Protein AF-A0AAD4XNB6-F1 (afdb_monomer_lite)

InterPro domains:
  IPR008081 Cytoplasmic FMR1-interacting [PIRSF008153] (1-295)
  IPR008081 Cytoplasmic FMR1-interacting [PTHR12195] (4-295)
  IPR009828 CYRIA/CYRIB, Rac1 binding domain [PF07159] (57-278)

Secondary structure (DSSP, 8-state):
-PPPHHHHHHHHHT----TT--------------TT----TTTTGGGGGGT-TTHHHHHHHHHHHHHHHHHHHHHHHHHH---SGGGS----TT-HHHHHHHHHHHHHHHHHHHHHHHHHHHHHHHHHHHHHHHHHHTTSHHHHTT---HHHHHHHHHHHHHHHHHHHHHHH-THHHHHHHHHHHHHHHHGGG-TTHHHHHHHHHHHHHHHHSTTHHHHHHHHHHHHSTTHHHHHHHHHHHHHHHHHTT---SHHHHHHHHHHHHHHHHHH-SSHHHHHHHHHHHTHHHHHHHH-

pLDDT: mean 85.77, std 12.11, range [45.75, 98.56]

Sequence (295 aa):
MAVPVEEAIAALSTFSLEHDQPEVQGLAATLSTERCATNSPIEYSDVSAYRLSLSEDTKAVNQLNNLIQEGREMSSVLYTYRSCVKALPQLPDSMKQSQAELYLETYQVLDLEMSRLREIQRWQSSAAAKLAADMQRFSRPERRINGPTITHLWSMLKLLDVLVQLDHLKNAKASIPNDFSWYKRTFTQVSVQWQDTDTMREELDDLQIFLSTRWAILLNLQVEMFRVNNVEDILQVLIIFCVESVELDFALLFPERHVLLRVLPVLVVLATSSEKDGESLYKRVKINRLISIFK

Foldseek 3Di:
DDDPPVNVVVVVVPDDDDPPDPPPDDPPDDPPPPPDCLDDPVLCPCVVVVPDPCSVLSVLLSVLVVLLVVLVVLLVLLLPDDAPVVVQDDDDPVPVVVVLVSLVVLLVVLVVVVVSLLVVVVSLLVLLLSLLVVLLVCQDPVNVVVDHDPSSLLSSLSSLLSLLSSLVSLVVDPSVVVSLVSNVVSCVSNCPPPDPSPVVVVSSVVSVCCSPDRCSSLVSSLVSNVVRPPSLSSLLVSLLVLLCCQVVVVPPDPVSVVSSLSCNVSSLVSQPPDPVSNVVSCVVNPVVSVVVSVD

Organism: NCBI:txid357466

Structure (mmCIF, N/CA/C/O backbone):
data_AF-A0AAD4XNB6-F1
#
_entry.id   AF-A0AAD4XNB6-F1
#
loop_
_atom_site.group_PDB
_atom_site.id
_atom_site.type_symbol
_atom_site.label_atom_id
_atom_site.label_alt_id
_atom_site.label_comp_id
_atom_site.label_asym_id
_atom_site.label_entity_id
_atom_site.label_seq_id
_atom_site.pdbx_PDB_ins_code
_atom_site.Cartn_x
_atom_site.Cartn_y
_atom_site.Cartn_z
_atom_site.occupancy
_atom_site.B_iso_or_equiv
_atom_site.auth_seq_id
_atom_site.auth_comp_id
_atom_site.auth_asym_id
_atom_site.auth_atom_id
_atom_site.pdbx_PDB_model_num
ATOM 1 N N . MET A 1 1 ? -62.930 -3.857 13.041 1.00 49.19 1 MET A N 1
ATOM 2 C CA . MET A 1 1 ? -64.031 -3.231 12.282 1.00 49.19 1 MET A CA 1
ATOM 3 C C . MET A 1 1 ? -63.508 -3.048 10.867 1.00 49.19 1 MET A C 1
ATOM 5 O O . MET A 1 1 ? -62.535 -2.326 10.708 1.00 49.19 1 MET A O 1
ATOM 9 N N . ALA A 1 2 ? -63.999 -3.827 9.903 1.00 62.59 2 ALA A N 1
ATOM 10 C CA . ALA A 1 2 ? -63.507 -3.771 8.527 1.00 62.59 2 ALA A CA 1
ATOM 11 C C . ALA A 1 2 ? -64.209 -2.617 7.804 1.00 62.59 2 ALA A C 1
ATOM 13 O O . ALA A 1 2 ? -65.432 -2.523 7.875 1.00 62.59 2 ALA A O 1
ATOM 14 N N . VAL A 1 3 ? -63.437 -1.733 7.173 1.00 69.25 3 VAL A N 1
ATOM 15 C CA . VAL A 1 3 ? -63.989 -0.635 6.372 1.00 69.25 3 VAL A CA 1
ATOM 16 C C . VAL A 1 3 ? -64.669 -1.248 5.140 1.00 69.25 3 VAL A C 1
ATOM 18 O O . VAL A 1 3 ? -64.033 -2.065 4.464 1.00 69.25 3 VAL A O 1
ATOM 21 N N . PRO A 1 4 ? -65.943 -0.922 4.858 1.00 82.06 4 PRO A N 1
ATOM 22 C CA . PRO A 1 4 ? -66.633 -1.371 3.655 1.00 82.06 4 PRO A CA 1
ATOM 23 C C . PRO A 1 4 ? -65.853 -0.973 2.401 1.00 82.06 4 PRO A C 1
ATOM 25 O O . PRO A 1 4 ? -65.340 0.142 2.297 1.00 82.06 4 PRO A O 1
ATOM 28 N N . VAL A 1 5 ? -65.765 -1.886 1.435 1.00 78.44 5 VAL A N 1
ATOM 29 C CA . VAL A 1 5 ? -64.952 -1.701 0.222 1.00 78.44 5 VAL A CA 1
ATOM 30 C C . VAL A 1 5 ? -65.387 -0.458 -0.559 1.00 78.44 5 VAL A C 1
ATOM 32 O O . VAL A 1 5 ? -64.537 0.268 -1.067 1.00 78.44 5 VAL A O 1
ATOM 35 N N . GLU A 1 6 ? -66.686 -0.156 -0.596 1.00 83.38 6 GLU A N 1
ATOM 36 C CA . GLU A 1 6 ? -67.191 1.043 -1.273 1.00 83.38 6 GLU A CA 1
ATOM 37 C C . GLU A 1 6 ? -66.712 2.340 -0.609 1.00 83.38 6 GLU A C 1
ATOM 39 O O . GLU A 1 6 ? -66.403 3.310 -1.298 1.00 83.38 6 GLU A O 1
ATOM 44 N N . GLU A 1 7 ? -66.584 2.347 0.716 1.00 81.25 7 GLU A N 1
ATOM 45 C CA . GLU A 1 7 ? -66.128 3.506 1.484 1.00 81.25 7 GLU A CA 1
ATOM 46 C C . GLU A 1 7 ? -64.619 3.736 1.291 1.00 81.25 7 GLU A C 1
ATOM 48 O O . GLU A 1 7 ? -64.166 4.873 1.149 1.00 81.25 7 GLU A O 1
ATOM 53 N N . ALA A 1 8 ? -63.843 2.653 1.170 1.00 77.12 8 ALA A N 1
ATOM 54 C CA . ALA A 1 8 ? -62.423 2.717 0.829 1.00 77.12 8 ALA A CA 1
ATOM 55 C C . ALA A 1 8 ? -62.187 3.213 -0.611 1.00 77.12 8 ALA A C 1
ATOM 57 O O . ALA A 1 8 ? -61.287 4.020 -0.847 1.00 77.12 8 ALA A O 1
ATOM 58 N N . ILE A 1 9 ? -63.010 2.777 -1.571 1.00 79.19 9 ILE A N 1
ATOM 59 C CA . ILE A 1 9 ? -62.939 3.237 -2.967 1.00 79.19 9 ILE A CA 1
ATOM 60 C C . ILE A 1 9 ? -63.321 4.719 -3.066 1.00 79.19 9 ILE A C 1
ATOM 62 O O . ILE A 1 9 ? -62.633 5.488 -3.741 1.00 79.19 9 ILE A O 1
ATOM 66 N N . ALA A 1 10 ? -64.369 5.141 -2.354 1.00 83.25 10 ALA A N 1
ATOM 67 C CA . ALA A 1 10 ? -64.773 6.542 -2.297 1.00 83.25 10 ALA A CA 1
ATOM 68 C C . ALA A 1 10 ? -63.658 7.419 -1.707 1.00 83.25 10 ALA A C 1
ATOM 70 O O . ALA A 1 10 ? -63.337 8.460 -2.277 1.00 83.25 10 ALA A O 1
ATOM 71 N N . ALA A 1 11 ? -62.996 6.970 -0.637 1.00 80.56 11 ALA A N 1
ATOM 72 C CA . ALA A 1 11 ? -61.858 7.680 -0.061 1.00 80.56 11 ALA A CA 1
ATOM 73 C C . ALA A 1 11 ? -60.688 7.808 -1.055 1.00 80.56 11 ALA A C 1
ATOM 75 O O . ALA A 1 11 ? -60.149 8.899 -1.224 1.00 80.56 11 ALA A O 1
ATOM 76 N N . LEU A 1 12 ? -60.332 6.741 -1.778 1.00 74.56 12 LEU A N 1
ATOM 77 C CA . LEU A 1 12 ? -59.258 6.783 -2.781 1.00 74.56 12 LEU A CA 1
ATOM 78 C C . LEU A 1 12 ? -59.566 7.739 -3.941 1.00 74.56 12 LEU A C 1
ATOM 80 O O . LEU A 1 12 ? -58.659 8.389 -4.450 1.00 74.56 12 LEU A O 1
ATOM 84 N N . SER A 1 13 ? -60.840 7.889 -4.312 1.00 77.94 13 SER A N 1
ATOM 85 C CA . SER A 1 13 ? -61.260 8.818 -5.370 1.00 77.94 13 SER A CA 1
ATOM 86 C C . SER A 1 13 ? -61.149 10.302 -4.993 1.00 77.94 13 SER A C 1
ATOM 88 O O . SER A 1 13 ? -61.205 11.160 -5.870 1.00 77.94 13 SER A O 1
ATOM 90 N N . THR A 1 14 ? -60.962 10.614 -3.704 1.00 80.00 14 THR A N 1
ATOM 91 C CA . THR A 1 14 ? -60.738 11.992 -3.231 1.00 80.00 14 THR A CA 1
ATOM 92 C C . THR A 1 14 ? -59.275 12.431 -3.303 1.00 80.00 14 THR A C 1
ATOM 94 O O . THR A 1 14 ? -58.990 13.621 -3.163 1.00 80.00 14 THR A O 1
ATOM 97 N N . PHE A 1 15 ? -58.344 11.503 -3.550 1.00 73.25 15 PHE A N 1
ATOM 98 C CA . PHE A 1 15 ? -56.932 11.826 -3.728 1.00 73.25 15 PHE A CA 1
ATOM 99 C C . PHE A 1 15 ? -56.645 12.185 -5.187 1.00 73.25 15 PHE A C 1
ATOM 101 O O . PHE A 1 15 ? -56.579 11.322 -6.060 1.00 73.25 15 PHE A O 1
ATOM 108 N N . SER A 1 16 ? -56.422 13.471 -5.448 1.00 69.38 16 SER A N 1
ATOM 109 C CA . SER A 1 16 ? -55.865 13.931 -6.720 1.00 69.38 16 SER A CA 1
ATOM 110 C C . SER A 1 16 ? -54.353 13.718 -6.711 1.00 69.38 16 SER A C 1
ATOM 112 O O . SER A 1 16 ? -53.626 14.439 -6.031 1.00 69.38 16 SER A O 1
ATOM 114 N N . LEU A 1 17 ? -53.876 12.720 -7.455 1.00 67.25 17 LEU A N 1
ATOM 115 C CA . LEU A 1 17 ? -52.452 12.562 -7.744 1.00 67.25 17 LEU A CA 1
ATOM 116 C C . LEU A 1 17 ? -52.116 13.420 -8.967 1.00 67.25 17 LEU A C 1
ATOM 118 O O . LEU A 1 17 ? -52.637 13.193 -10.061 1.00 67.25 17 LEU A O 1
ATOM 122 N N . GLU A 1 18 ? -51.273 14.430 -8.777 1.00 72.44 18 GLU A N 1
ATOM 123 C CA . GLU A 1 18 ? -50.734 15.210 -9.891 1.00 72.44 18 GLU A CA 1
ATOM 124 C C . GLU A 1 18 ? -49.893 14.290 -10.794 1.00 72.44 18 GLU A C 1
ATOM 126 O O . GLU A 1 18 ? -49.149 13.439 -10.306 1.00 72.44 18 GLU A O 1
ATOM 131 N N . HIS A 1 19 ? -50.038 14.412 -12.116 1.00 61.84 19 HIS A N 1
ATOM 132 C CA . HIS A 1 19 ? -49.117 13.746 -13.045 1.00 61.84 19 HIS A CA 1
ATOM 133 C C . HIS A 1 19 ? -47.751 14.454 -12.979 1.00 61.84 19 HIS A C 1
ATOM 135 O O . HIS A 1 19 ? -47.713 15.653 -12.715 1.00 61.84 19 HIS A O 1
ATOM 141 N N . ASP A 1 20 ? -46.654 13.722 -13.209 1.00 63.75 20 ASP A N 1
ATOM 142 C CA . ASP A 1 20 ? -45.258 14.184 -13.041 1.00 63.75 20 ASP A CA 1
ATOM 143 C C . ASP A 1 20 ? -44.799 14.433 -11.591 1.00 63.75 20 ASP A C 1
ATOM 145 O O . ASP A 1 20 ? -43.934 15.272 -11.326 1.00 63.75 20 ASP A O 1
ATOM 149 N N . GLN A 1 21 ? -45.300 13.661 -10.619 1.00 67.88 21 GLN A N 1
ATOM 150 C CA . GLN A 1 21 ? -44.601 13.610 -9.334 1.00 67.88 21 GLN A CA 1
ATOM 151 C C . GLN A 1 21 ? -43.204 12.998 -9.523 1.00 67.88 21 GLN A C 1
ATOM 153 O O . GLN A 1 21 ? -43.079 11.968 -10.189 1.00 67.88 21 GLN A O 1
ATOM 158 N N . PRO A 1 22 ? -42.148 13.600 -8.945 1.00 65.25 22 PRO A N 1
ATOM 159 C CA . PRO A 1 22 ? -40.817 13.019 -9.000 1.00 65.25 22 PRO A CA 1
ATOM 160 C C . PRO A 1 22 ? -40.857 11.617 -8.389 1.00 65.25 22 PRO A C 1
ATOM 162 O O . PRO A 1 22 ? -41.420 11.424 -7.311 1.00 65.25 22 PRO A O 1
ATOM 165 N N . GLU A 1 23 ? -40.255 10.637 -9.063 1.00 57.06 23 GLU A N 1
ATOM 166 C CA . GLU A 1 23 ? -40.046 9.305 -8.497 1.00 57.06 23 GLU A CA 1
ATOM 167 C C . GLU A 1 23 ? -39.152 9.432 -7.253 1.00 57.06 23 GLU A C 1
ATOM 169 O O . GLU A 1 23 ? -37.927 9.443 -7.330 1.00 57.06 23 GLU A O 1
ATOM 174 N N . VAL A 1 24 ? -39.767 9.524 -6.070 1.00 61.09 24 VAL A N 1
ATOM 175 C CA . VAL A 1 24 ? -39.075 9.435 -4.768 1.00 61.09 24 VAL A CA 1
ATOM 176 C C . VAL A 1 24 ? -38.853 7.965 -4.382 1.00 61.09 24 VAL A C 1
ATOM 178 O O . VAL A 1 24 ? -38.688 7.625 -3.211 1.00 61.09 24 VAL A O 1
ATOM 181 N N . GLN A 1 25 ? -38.865 7.046 -5.350 1.00 56.47 25 GLN A N 1
ATOM 182 C CA . GLN A 1 25 ? -38.347 5.708 -5.114 1.00 56.47 25 GLN A CA 1
ATOM 183 C C . GLN A 1 25 ? -36.830 5.774 -5.239 1.00 56.47 25 GLN A C 1
ATOM 185 O O . GLN A 1 25 ? -36.264 5.779 -6.329 1.00 56.47 25 GLN A O 1
ATOM 190 N N . GLY A 1 26 ? -36.165 5.836 -4.084 1.00 60.50 26 GLY A N 1
ATOM 191 C CA . GLY A 1 26 ? -34.748 5.505 -4.017 1.00 60.50 26 GLY A CA 1
ATOM 192 C C . GLY A 1 26 ? -34.513 4.124 -4.630 1.00 60.50 26 GLY A C 1
ATOM 193 O O . GLY A 1 26 ? -35.408 3.275 -4.608 1.00 60.50 26 GLY A O 1
ATOM 194 N N . LEU A 1 27 ? -33.313 3.919 -5.186 1.00 58.75 27 LEU A N 1
ATOM 195 C CA . LEU A 1 27 ? -32.854 2.632 -5.716 1.00 58.75 27 LEU A CA 1
ATOM 196 C C . LEU A 1 27 ? -33.379 1.485 -4.850 1.00 58.75 27 LEU A C 1
ATOM 198 O O . LEU A 1 27 ? -33.244 1.538 -3.626 1.00 58.75 27 LEU A O 1
ATOM 202 N N . ALA A 1 28 ? -33.956 0.461 -5.487 1.00 57.19 28 ALA A N 1
ATOM 203 C CA . ALA A 1 28 ? -34.364 -0.773 -4.829 1.00 57.19 28 ALA A CA 1
ATOM 204 C C . ALA A 1 28 ? -33.120 -1.465 -4.247 1.00 57.19 28 ALA A C 1
ATOM 206 O O . ALA A 1 28 ? -32.532 -2.366 -4.844 1.00 57.19 28 ALA A O 1
ATOM 207 N N . ALA A 1 29 ? -32.672 -0.988 -3.089 1.00 58.59 29 ALA A N 1
ATOM 208 C CA . ALA A 1 29 ? -31.563 -1.555 -2.366 1.00 58.59 29 ALA A CA 1
ATOM 209 C C . ALA A 1 29 ? -32.054 -2.892 -1.829 1.00 58.59 29 ALA A C 1
ATOM 211 O O . ALA A 1 29 ? -32.962 -2.966 -0.999 1.00 58.59 29 ALA A O 1
ATOM 212 N N . THR A 1 30 ? -31.473 -3.969 -2.345 1.00 58.69 30 THR A N 1
ATOM 213 C CA . THR A 1 30 ? -31.666 -5.283 -1.745 1.00 58.69 30 THR A CA 1
ATOM 214 C C . THR A 1 30 ? -31.155 -5.178 -0.312 1.00 58.69 30 THR A C 1
ATOM 216 O O . THR A 1 30 ? -29.994 -4.828 -0.103 1.00 58.69 30 THR A O 1
ATOM 219 N N . LEU A 1 31 ? -32.020 -5.419 0.675 1.00 50.84 31 LEU A N 1
ATOM 220 C CA . LEU A 1 31 ? -31.602 -5.513 2.071 1.00 50.84 31 LEU A CA 1
ATOM 221 C C . LEU A 1 31 ? -30.644 -6.703 2.172 1.00 50.84 31 LEU A C 1
ATOM 223 O O . LEU A 1 31 ? -31.087 -7.852 2.207 1.00 50.84 31 LEU A O 1
ATOM 227 N N . SER A 1 32 ? -29.334 -6.449 2.153 1.00 50.97 32 SER A N 1
ATOM 228 C CA . SER A 1 32 ? -28.367 -7.511 2.393 1.00 50.97 32 SER A CA 1
ATOM 229 C C . SER A 1 32 ? -28.459 -7.889 3.871 1.00 50.97 32 SER A C 1
ATOM 231 O O . SER A 1 32 ? -28.366 -7.055 4.769 1.00 50.97 32 SER A O 1
ATOM 233 N N . THR A 1 33 ? -28.677 -9.171 4.149 1.00 50.03 33 THR A N 1
ATOM 234 C CA . THR A 1 33 ? -28.654 -9.735 5.507 1.00 50.03 33 THR A CA 1
ATOM 235 C C . THR A 1 33 ? -27.223 -9.924 6.021 1.00 50.03 33 THR A C 1
ATOM 237 O O . THR A 1 33 ? -26.955 -10.812 6.833 1.00 50.03 33 THR A O 1
ATOM 240 N N . GLU A 1 34 ? -26.272 -9.133 5.526 1.00 52.72 34 GLU A N 1
ATOM 241 C CA . GLU A 1 34 ? -24.898 -9.173 6.000 1.00 52.72 34 GLU A CA 1
ATOM 242 C C . GLU A 1 34 ? -24.848 -8.529 7.384 1.00 52.72 34 GLU A C 1
ATOM 244 O O . GLU A 1 34 ? -25.131 -7.345 7.562 1.00 52.72 34 GLU A O 1
ATOM 249 N N . ARG A 1 35 ? -24.460 -9.315 8.393 1.00 45.75 35 ARG A N 1
ATOM 250 C CA . ARG A 1 35 ? -24.338 -8.864 9.792 1.00 45.75 35 ARG A CA 1
ATOM 251 C C . ARG A 1 35 ? -23.260 -7.783 9.999 1.00 45.75 35 ARG A C 1
ATOM 253 O O . ARG A 1 35 ? -23.097 -7.309 11.117 1.00 45.75 35 ARG A O 1
ATOM 260 N N . CYS A 1 36 ? -22.546 -7.394 8.941 1.00 46.44 36 CYS A N 1
ATOM 261 C CA . CYS A 1 36 ? -21.528 -6.345 8.900 1.00 46.44 36 CYS A CA 1
ATOM 262 C C . CYS A 1 36 ? -21.523 -5.626 7.535 1.00 46.44 36 CYS A C 1
ATOM 264 O O . CYS A 1 36 ? -20.487 -5.548 6.876 1.00 46.44 36 CYS A O 1
ATOM 266 N N . ALA A 1 37 ? -22.666 -5.089 7.094 1.00 51.66 37 ALA A N 1
ATOM 267 C CA . ALA A 1 37 ? -22.720 -4.240 5.902 1.00 51.66 37 ALA A CA 1
ATOM 268 C C . ALA A 1 37 ? -21.987 -2.899 6.149 1.00 51.66 37 ALA A C 1
ATOM 270 O O . ALA A 1 37 ? -22.587 -1.874 6.459 1.00 51.66 37 ALA A O 1
ATOM 271 N N . THR A 1 38 ? -20.656 -2.920 6.044 1.00 58.88 38 THR A N 1
ATOM 272 C CA . THR A 1 38 ? -19.792 -1.723 6.030 1.00 58.88 38 THR A CA 1
ATOM 273 C C . THR A 1 38 ? -19.662 -1.122 4.627 1.00 58.88 38 THR A C 1
ATOM 275 O O . THR A 1 38 ? -19.015 -0.092 4.457 1.00 58.88 38 THR A O 1
ATOM 278 N N . ASN A 1 39 ? -20.283 -1.753 3.626 1.00 61.44 39 ASN A N 1
ATOM 279 C CA . ASN A 1 39 ? -20.212 -1.354 2.227 1.00 61.44 39 ASN A CA 1
ATOM 280 C C . ASN A 1 39 ? -21.485 -0.593 1.832 1.00 61.44 39 ASN A C 1
ATOM 282 O O . ASN A 1 39 ? -22.590 -1.126 1.933 1.00 61.44 39 ASN A O 1
ATOM 286 N N . SER A 1 40 ? -21.325 0.643 1.357 1.00 68.31 40 SER A N 1
ATOM 287 C CA . SER A 1 40 ? -22.410 1.434 0.770 1.00 68.31 40 SER A CA 1
ATOM 288 C C . SER A 1 40 ? -22.353 1.333 -0.759 1.00 68.31 40 SER A C 1
ATOM 290 O O . SER A 1 40 ? -21.301 1.637 -1.319 1.00 68.31 40 SER A O 1
ATOM 292 N N . PRO A 1 41 ? -23.447 0.957 -1.454 1.00 69.69 41 PRO A N 1
ATOM 293 C CA . PRO A 1 41 ? -23.468 0.841 -2.919 1.00 69.69 41 PRO A CA 1
ATOM 294 C C . PRO A 1 41 ? -23.155 2.143 -3.663 1.00 69.69 41 PRO A C 1
ATOM 296 O O . PRO A 1 41 ? -22.716 2.114 -4.805 1.00 69.69 41 PRO A O 1
ATOM 299 N N . ILE A 1 42 ? -23.410 3.280 -3.016 1.00 71.19 42 ILE A N 1
ATOM 300 C CA . ILE A 1 42 ? -23.171 4.626 -3.553 1.00 71.19 42 ILE A CA 1
ATOM 301 C C . ILE A 1 42 ? -22.041 5.339 -2.810 1.00 71.19 42 ILE A C 1
ATOM 303 O O . ILE A 1 42 ? -21.936 6.565 -2.894 1.00 71.19 42 ILE A O 1
ATOM 307 N N . GLU A 1 43 ? -21.276 4.585 -2.010 1.00 73.81 43 GLU A N 1
ATOM 308 C CA . GLU A 1 43 ? -20.191 5.083 -1.166 1.00 73.81 43 GLU A CA 1
ATOM 309 C C . GLU A 1 43 ? -20.597 6.347 -0.412 1.00 73.81 43 GLU A C 1
ATOM 311 O O . GLU A 1 43 ? -19.874 7.329 -0.380 1.00 73.81 43 GLU A O 1
ATOM 316 N N . TYR A 1 44 ? -21.816 6.378 0.127 1.00 73.19 44 TYR A N 1
ATOM 317 C CA . TYR A 1 44 ? -22.318 7.505 0.917 1.00 73.19 44 TYR A CA 1
ATOM 318 C C . TYR A 1 44 ? -22.182 8.896 0.249 1.00 73.19 44 TYR A C 1
ATOM 320 O O . TYR A 1 44 ? -22.060 9.918 0.933 1.00 73.19 44 TYR A O 1
ATOM 328 N N . SER A 1 45 ? -22.155 8.957 -1.085 1.00 74.31 45 SER A N 1
ATOM 329 C CA . SER A 1 45 ? -22.012 10.203 -1.858 1.00 74.31 45 SER A CA 1
ATOM 330 C C . SER A 1 45 ? -23.141 11.207 -1.587 1.00 74.31 45 SER A C 1
ATOM 332 O O . SER A 1 45 ? -22.956 12.424 -1.670 1.00 74.31 45 SER A O 1
ATOM 334 N N . ASP A 1 46 ? -24.294 10.698 -1.174 1.00 78.50 46 ASP A N 1
ATOM 335 C CA . ASP A 1 46 ? -25.506 11.423 -0.828 1.00 78.50 46 ASP A CA 1
ATOM 336 C C . ASP A 1 46 ? -25.493 12.032 0.586 1.00 78.50 46 ASP A C 1
ATOM 338 O O . ASP A 1 46 ? -26.351 12.856 0.898 1.00 78.50 46 ASP A O 1
ATOM 342 N N . VAL A 1 47 ? -24.507 11.728 1.441 1.00 76.75 47 VAL A N 1
ATOM 343 C CA . VAL A 1 47 ? -24.482 12.188 2.848 1.00 76.75 47 VAL A CA 1
ATOM 344 C C . VAL A 1 47 ? -24.516 13.712 2.997 1.00 76.75 47 VAL A C 1
ATOM 346 O O . VAL A 1 47 ? -25.053 14.226 3.983 1.00 76.75 47 VAL A O 1
ATOM 349 N N . SER A 1 48 ? -24.017 14.456 2.006 1.00 76.25 48 SER A N 1
ATOM 350 C CA . SER A 1 48 ? -24.118 15.922 1.985 1.00 76.25 48 SER A CA 1
ATOM 351 C C . SER A 1 48 ? -25.566 16.437 1.950 1.00 76.25 48 SER A C 1
ATOM 353 O O . SER A 1 48 ? -25.837 17.508 2.498 1.00 76.25 48 SER A O 1
ATOM 355 N N . ALA A 1 49 ? -26.504 15.664 1.394 1.00 78.69 49 ALA A N 1
ATOM 356 C CA . ALA A 1 49 ? -27.919 16.016 1.325 1.00 78.69 49 ALA A CA 1
ATOM 357 C C . ALA A 1 49 ? -28.627 15.899 2.688 1.00 78.69 49 ALA A C 1
ATOM 359 O O . ALA A 1 49 ? -29.563 16.648 2.962 1.00 78.69 49 ALA A O 1
ATOM 360 N N . TYR A 1 50 ? -28.155 15.013 3.571 1.00 71.69 50 TYR A N 1
ATOM 361 C CA . TYR A 1 50 ? -28.858 14.649 4.810 1.00 71.69 50 TYR A CA 1
ATOM 362 C C . TYR A 1 50 ? -28.403 15.413 6.065 1.00 71.69 50 TYR A C 1
ATOM 364 O O . TYR A 1 50 ? -28.953 15.185 7.140 1.00 71.69 50 TYR A O 1
ATOM 372 N N . ARG A 1 51 ? -27.416 16.322 5.960 1.00 72.38 51 ARG A N 1
ATOM 373 C CA . ARG A 1 51 ? -26.875 17.131 7.085 1.00 72.38 51 ARG A CA 1
ATOM 374 C C . ARG A 1 51 ? -26.597 16.305 8.359 1.00 72.38 51 ARG A C 1
ATOM 376 O O . ARG A 1 51 ? -26.911 16.728 9.470 1.00 72.38 51 ARG A O 1
ATOM 383 N N . LEU A 1 52 ? -26.012 15.117 8.196 1.00 75.88 52 LEU A N 1
ATOM 384 C CA . LEU A 1 52 ? -25.730 14.193 9.300 1.00 75.88 52 LEU A CA 1
ATOM 385 C C . LEU A 1 52 ? -24.503 14.629 10.118 1.00 75.88 52 LEU A C 1
ATOM 387 O O . LEU A 1 52 ? -23.552 15.211 9.587 1.00 75.88 52 LEU A O 1
ATOM 391 N N . SER A 1 53 ? -24.490 14.269 11.405 1.00 76.88 53 SER A N 1
ATOM 392 C CA . SER A 1 53 ? -23.397 14.565 12.346 1.00 76.88 53 SER A CA 1
ATOM 393 C C . SER A 1 53 ? -22.058 13.914 11.974 1.00 76.88 53 SER A C 1
ATOM 395 O O . SER A 1 53 ? -21.010 14.438 12.335 1.00 76.88 53 SER A O 1
ATOM 397 N N . LEU A 1 54 ? -22.080 12.809 11.219 1.00 78.81 54 LEU A N 1
ATOM 398 C CA . LEU A 1 54 ? -20.892 12.047 10.803 1.00 78.81 54 LEU A CA 1
ATOM 399 C C . LEU A 1 54 ? -20.425 12.362 9.371 1.00 78.81 54 LEU A C 1
ATOM 401 O O . LEU A 1 54 ? -19.638 11.615 8.800 1.00 78.81 54 LEU A O 1
ATOM 405 N N . SER A 1 55 ? -20.884 13.467 8.777 1.00 82.75 55 SER A N 1
ATOM 406 C CA . SER A 1 55 ? -20.580 13.798 7.375 1.00 82.75 55 SER A CA 1
ATOM 407 C C . SER A 1 55 ? -19.081 13.903 7.054 1.00 82.75 55 SER A C 1
ATOM 409 O O . SER A 1 55 ? -18.656 13.513 5.966 1.00 82.75 55 SER A O 1
ATOM 411 N N . GLU A 1 56 ? -18.257 14.388 7.985 1.00 83.62 56 GLU A N 1
ATOM 412 C CA . GLU A 1 56 ? -16.796 14.417 7.820 1.00 83.62 56 GLU A CA 1
ATOM 413 C C . GLU A 1 56 ? -16.157 13.026 7.843 1.00 83.62 56 GLU A C 1
ATOM 415 O O . GLU A 1 56 ? -15.173 12.786 7.142 1.00 83.62 56 GLU A O 1
ATOM 420 N N . ASP A 1 57 ? -16.699 12.123 8.658 1.00 84.94 57 ASP A N 1
ATOM 421 C CA . ASP A 1 57 ? -16.171 10.770 8.830 1.00 84.94 57 ASP A CA 1
ATOM 422 C C . ASP A 1 57 ? -16.505 9.952 7.588 1.00 84.94 57 ASP A C 1
ATOM 424 O O . ASP A 1 57 ? -15.638 9.295 7.024 1.00 84.94 57 ASP A O 1
ATOM 428 N N . THR A 1 58 ? -17.722 10.113 7.069 1.00 86.44 58 THR A N 1
ATOM 429 C CA . THR A 1 58 ? -18.126 9.555 5.781 1.00 86.44 58 THR A CA 1
ATOM 430 C C . THR A 1 58 ? -17.202 9.991 4.642 1.00 86.44 58 THR A C 1
ATOM 432 O O . THR A 1 58 ? -16.725 9.148 3.887 1.00 86.44 58 THR A O 1
ATOM 435 N N . LYS A 1 59 ? -16.906 11.294 4.515 1.00 88.25 59 LYS A N 1
ATOM 436 C CA . LYS A 1 59 ? -16.007 11.792 3.457 1.00 88.25 59 LYS A CA 1
ATOM 437 C C . LYS A 1 59 ? -14.627 11.140 3.526 1.00 88.25 59 LYS A C 1
ATOM 439 O O . LYS A 1 59 ? -14.058 10.797 2.494 1.00 88.25 59 LYS A O 1
ATOM 444 N N . ALA A 1 60 ? -14.106 10.964 4.735 1.00 91.06 60 ALA A N 1
ATOM 445 C CA . ALA A 1 60 ? -12.822 10.319 4.947 1.00 91.06 60 ALA A CA 1
ATOM 446 C C . ALA A 1 60 ? -12.867 8.812 4.652 1.00 91.06 60 ALA A C 1
ATOM 448 O O . ALA A 1 60 ? -11.978 8.314 3.968 1.00 91.06 60 ALA A O 1
ATOM 449 N N . VAL A 1 61 ? -13.927 8.105 5.056 1.00 91.69 61 VAL A N 1
ATOM 450 C CA . VAL A 1 61 ? -14.153 6.698 4.675 1.00 91.69 61 VAL A CA 1
ATOM 451 C C . VAL A 1 61 ? -14.168 6.537 3.154 1.00 91.69 61 VAL A C 1
ATOM 453 O O . VAL A 1 61 ? -13.484 5.662 2.631 1.00 91.69 61 VAL A O 1
ATOM 456 N N . ASN A 1 62 ? -14.869 7.408 2.429 1.00 91.12 62 ASN A N 1
ATOM 457 C CA . ASN A 1 62 ? -14.917 7.357 0.965 1.00 91.12 62 ASN A CA 1
ATOM 458 C C . ASN A 1 62 ? -13.543 7.585 0.339 1.00 91.12 62 ASN A C 1
ATOM 460 O O . ASN A 1 62 ? -13.146 6.879 -0.582 1.00 91.12 62 ASN A O 1
ATOM 464 N N . GLN A 1 63 ? -12.781 8.541 0.871 1.00 94.25 63 GLN A N 1
ATOM 465 C CA . GLN A 1 63 ? -11.415 8.777 0.421 1.00 94.25 63 GLN A CA 1
ATOM 466 C C . GLN A 1 63 ? -10.526 7.542 0.629 1.00 94.25 63 GLN A C 1
ATOM 468 O O . GLN A 1 63 ? -9.743 7.204 -0.258 1.00 94.25 63 GLN A O 1
ATOM 473 N N . LEU A 1 64 ? -10.647 6.857 1.770 1.00 96.50 64 LEU A N 1
ATOM 474 C CA . LEU A 1 64 ? -9.922 5.612 2.025 1.00 96.50 64 LEU A CA 1
ATOM 475 C C . LEU A 1 64 ? -10.372 4.493 1.076 1.00 96.50 64 LEU A C 1
ATOM 477 O O . LEU A 1 64 ? -9.521 3.781 0.551 1.00 96.50 64 LEU A O 1
ATOM 481 N N . ASN A 1 65 ? -11.674 4.362 0.812 1.00 94.75 65 ASN A N 1
ATOM 482 C CA . ASN A 1 65 ? -12.218 3.357 -0.106 1.00 94.75 65 ASN A CA 1
ATOM 483 C C . ASN A 1 65 ? -11.736 3.554 -1.548 1.00 94.75 65 ASN A C 1
ATOM 485 O O . ASN A 1 65 ? -11.315 2.581 -2.172 1.00 94.75 65 ASN A O 1
ATOM 489 N N . ASN A 1 66 ? -11.684 4.797 -2.030 1.00 95.62 66 ASN A N 1
ATOM 490 C CA . ASN A 1 66 ? -11.113 5.116 -3.341 1.00 95.62 66 ASN A CA 1
ATOM 491 C C . ASN A 1 66 ? -9.650 4.669 -3.439 1.00 95.62 66 ASN A C 1
ATOM 493 O O . ASN A 1 66 ? -9.275 3.970 -4.376 1.00 95.62 66 ASN A O 1
ATOM 497 N N . LEU A 1 67 ? -8.837 4.984 -2.424 1.00 98.31 67 LEU A N 1
ATOM 498 C CA . LEU A 1 67 ? -7.446 4.524 -2.375 1.00 98.31 67 LEU A CA 1
ATOM 499 C C . LEU A 1 67 ? -7.362 2.992 -2.337 1.00 98.31 67 LEU A C 1
ATOM 501 O O . LEU A 1 67 ? -6.543 2.399 -3.030 1.00 98.31 67 LEU A O 1
ATOM 505 N N . ILE A 1 68 ? -8.210 2.322 -1.554 1.00 97.88 68 ILE A N 1
ATOM 506 C CA . ILE A 1 68 ? -8.242 0.853 -1.508 1.00 97.88 68 ILE A CA 1
ATOM 507 C C . ILE A 1 68 ? -8.510 0.276 -2.901 1.00 97.88 68 ILE A C 1
ATOM 509 O O . ILE A 1 68 ? -7.857 -0.697 -3.283 1.00 97.88 68 ILE A O 1
ATOM 513 N N . GLN A 1 69 ? -9.449 0.853 -3.649 1.00 96.62 69 GLN A N 1
ATOM 514 C CA . GLN A 1 69 ? -9.788 0.394 -4.990 1.00 96.62 69 GLN A CA 1
ATOM 515 C C . GLN A 1 69 ? -8.628 0.611 -5.973 1.00 96.62 69 GLN A C 1
ATOM 517 O O . GLN A 1 69 ? -8.176 -0.353 -6.594 1.00 96.62 69 GLN A O 1
ATOM 522 N N . GLU A 1 70 ? -8.067 1.821 -6.027 1.00 98.00 70 GLU A N 1
ATOM 523 C CA . GLU A 1 70 ? -6.892 2.143 -6.853 1.00 98.00 70 GLU A CA 1
ATOM 524 C C . GLU A 1 70 ? -5.710 1.202 -6.548 1.00 98.00 70 GLU A C 1
ATOM 526 O O . GLU A 1 70 ? -5.104 0.606 -7.440 1.00 98.00 70 GLU A O 1
ATOM 531 N N . GLY A 1 71 ? -5.404 0.983 -5.267 1.00 98.19 71 GLY A N 1
ATOM 532 C CA . GLY A 1 71 ? -4.290 0.127 -4.870 1.00 98.19 71 GLY A CA 1
ATOM 533 C C . GLY A 1 71 ? -4.516 -1.365 -5.163 1.00 98.19 71 GLY A C 1
ATOM 534 O O . GLY A 1 71 ? -3.551 -2.104 -5.390 1.00 98.19 71 GLY A O 1
ATOM 535 N N . ARG A 1 72 ? -5.770 -1.835 -5.227 1.00 97.25 72 ARG A N 1
ATOM 536 C CA . ARG A 1 72 ? -6.105 -3.200 -5.685 1.00 97.25 72 ARG A CA 1
ATOM 537 C C . ARG A 1 72 ? -5.873 -3.373 -7.184 1.00 97.25 72 ARG A C 1
ATOM 539 O O . ARG A 1 72 ? -5.392 -4.427 -7.612 1.00 97.25 72 ARG A O 1
ATOM 546 N N . GLU A 1 73 ? -6.164 -2.350 -7.978 1.00 97.31 73 GLU A N 1
ATOM 547 C CA . GLU A 1 73 ? -5.868 -2.342 -9.414 1.00 97.31 73 GLU A CA 1
ATOM 548 C C . GLU A 1 73 ? -4.353 -2.383 -9.643 1.00 97.31 73 GLU A C 1
ATOM 550 O O . GLU A 1 73 ? -3.854 -3.257 -10.356 1.00 97.31 73 GLU A O 1
ATOM 555 N N . MET A 1 74 ? -3.596 -1.559 -8.916 1.00 97.38 74 MET A N 1
ATOM 556 C CA . MET A 1 74 ? -2.128 -1.590 -8.927 1.00 97.38 74 MET A CA 1
ATOM 557 C C . MET A 1 74 ? -1.555 -2.940 -8.476 1.00 97.38 74 MET A C 1
ATOM 559 O O . MET A 1 74 ? -0.599 -3.450 -9.067 1.00 97.38 74 MET A O 1
ATOM 563 N N . SER A 1 75 ? -2.168 -3.569 -7.469 1.00 96.75 75 SER A N 1
ATOM 564 C CA . SER A 1 75 ? -1.789 -4.916 -7.022 1.00 96.75 75 SER A CA 1
ATOM 565 C C . SER A 1 75 ? -1.980 -5.942 -8.134 1.00 96.75 75 SER A C 1
ATOM 567 O O . SER A 1 75 ? -1.132 -6.813 -8.327 1.00 96.75 75 SER A O 1
ATOM 569 N N . SER A 1 76 ? -3.056 -5.810 -8.912 1.00 96.44 76 SER A N 1
ATOM 570 C CA . SER A 1 76 ? -3.332 -6.677 -10.058 1.00 96.44 76 SER A CA 1
ATOM 571 C C . SER A 1 76 ? -2.289 -6.494 -11.164 1.00 96.44 76 SER A C 1
ATOM 573 O O . SER A 1 76 ? -1.813 -7.486 -11.727 1.00 96.44 76 SER A O 1
ATOM 575 N N . VAL A 1 77 ? -1.852 -5.256 -11.418 1.00 94.50 77 VAL A N 1
ATOM 576 C CA . VAL A 1 77 ? -0.762 -4.948 -12.361 1.00 94.50 77 VAL A CA 1
ATOM 577 C C . VAL A 1 77 ? 0.545 -5.614 -11.917 1.00 94.50 77 VAL A C 1
ATOM 579 O O . VAL A 1 77 ? 1.152 -6.354 -12.691 1.00 94.50 77 VAL A O 1
ATOM 582 N N . LEU A 1 78 ? 0.958 -5.453 -10.654 1.00 95.31 78 LEU A N 1
ATOM 583 C CA . LEU A 1 78 ? 2.189 -6.085 -10.151 1.00 95.31 78 LEU A CA 1
ATOM 584 C C . LEU A 1 78 ? 2.100 -7.611 -10.130 1.00 95.31 78 LEU A C 1
ATOM 586 O O . LEU A 1 78 ? 3.058 -8.304 -10.485 1.00 95.31 78 LEU A O 1
ATOM 590 N N . TYR A 1 79 ? 0.951 -8.157 -9.733 1.00 96.19 79 TYR A N 1
ATOM 591 C CA . TYR A 1 79 ? 0.732 -9.597 -9.700 1.00 96.19 79 TYR A CA 1
ATOM 592 C C . TYR A 1 79 ? 0.820 -10.218 -11.098 1.00 96.19 79 TYR A C 1
ATOM 594 O O . TYR A 1 79 ? 1.417 -11.286 -11.265 1.00 96.19 79 TYR A O 1
ATOM 602 N N . THR A 1 80 ? 0.297 -9.537 -12.117 1.00 95.31 80 THR A N 1
ATOM 603 C CA . THR A 1 80 ? 0.323 -10.010 -13.508 1.00 95.31 80 THR A CA 1
ATOM 604 C C . THR A 1 80 ? 1.600 -9.648 -14.263 1.00 95.31 80 THR A C 1
ATOM 606 O O . THR A 1 80 ? 1.842 -10.223 -15.324 1.00 95.31 80 THR A O 1
ATOM 609 N N . TYR A 1 81 ? 2.471 -8.808 -13.691 1.00 95.62 81 TYR A N 1
ATOM 610 C CA . TYR A 1 81 ? 3.756 -8.442 -14.284 1.00 95.62 81 TYR A CA 1
ATOM 611 C C . TYR A 1 81 ? 4.597 -9.678 -14.631 1.00 95.62 81 TYR A C 1
ATOM 613 O O . TYR A 1 81 ? 4.879 -10.534 -13.773 1.00 95.62 81 TYR A O 1
ATOM 621 N N . ARG A 1 82 ? 5.030 -9.747 -15.893 1.00 94.62 82 ARG A N 1
ATOM 622 C CA . ARG A 1 82 ? 5.940 -10.756 -16.452 1.00 94.62 82 ARG A CA 1
ATOM 623 C C . ARG A 1 82 ? 7.122 -10.047 -17.101 1.00 94.62 82 ARG A C 1
ATOM 625 O O . ARG A 1 82 ? 6.977 -8.933 -17.579 1.00 94.62 82 ARG A O 1
ATOM 632 N N . SER A 1 83 ? 8.281 -10.705 -17.112 1.00 94.50 83 SER A N 1
ATOM 633 C CA . SER A 1 83 ? 9.491 -10.100 -17.676 1.00 94.50 83 SER A CA 1
ATOM 634 C C . SER A 1 83 ? 9.330 -9.844 -19.172 1.00 94.50 83 SER A C 1
ATOM 636 O O . SER A 1 83 ? 9.151 -10.794 -19.936 1.00 94.50 83 SER A O 1
ATOM 638 N N . CYS A 1 84 ? 9.451 -8.581 -19.567 1.00 92.31 84 CYS A N 1
ATOM 639 C CA . CYS A 1 84 ? 9.511 -8.144 -20.955 1.00 92.31 84 CYS A CA 1
ATOM 640 C C . CYS A 1 84 ? 10.841 -8.558 -21.580 1.00 92.31 84 CYS A C 1
ATOM 642 O O . CYS A 1 84 ? 10.872 -9.079 -22.689 1.00 92.31 84 CYS A O 1
ATOM 644 N N . VAL A 1 85 ? 11.940 -8.427 -20.829 1.00 89.25 85 VAL A N 1
ATOM 645 C CA . VAL A 1 85 ? 13.290 -8.746 -21.316 1.00 89.25 85 VAL A CA 1
ATOM 646 C C . VAL A 1 85 ? 13.420 -10.199 -21.747 1.00 89.25 85 VAL A C 1
ATOM 648 O O . VAL A 1 85 ? 14.090 -10.489 -22.733 1.00 89.25 85 VAL A O 1
ATOM 651 N N . LYS A 1 86 ? 12.765 -11.129 -21.045 1.00 89.44 86 LYS A N 1
ATOM 652 C CA . LYS A 1 86 ? 12.780 -12.549 -21.430 1.00 89.44 86 LYS A CA 1
ATOM 653 C C . LYS A 1 86 ? 12.161 -12.819 -22.804 1.00 89.44 86 LYS A C 1
ATOM 655 O O . LYS A 1 86 ? 12.443 -13.870 -23.370 1.00 89.44 86 LYS A O 1
ATOM 660 N N . ALA A 1 87 ? 11.318 -11.921 -23.307 1.00 86.94 87 ALA A N 1
ATOM 661 C CA . ALA A 1 87 ? 10.707 -12.029 -24.627 1.00 86.94 87 ALA A CA 1
ATOM 662 C C . ALA A 1 87 ? 11.517 -11.316 -25.725 1.00 86.94 87 ALA A C 1
ATOM 664 O O . ALA A 1 87 ? 11.225 -11.506 -26.904 1.00 86.94 87 ALA A O 1
ATOM 665 N N . LEU A 1 88 ? 12.520 -10.508 -25.362 1.00 82.88 88 LEU A N 1
ATOM 666 C CA . LEU A 1 88 ? 13.305 -9.742 -26.327 1.00 82.88 88 LEU A CA 1
ATOM 667 C C . LEU A 1 88 ? 14.353 -10.621 -27.030 1.00 82.88 88 LEU A C 1
ATOM 669 O O . LEU A 1 88 ? 14.999 -11.455 -26.383 1.00 82.88 88 LEU A O 1
ATOM 673 N N . PRO A 1 89 ? 14.565 -10.431 -28.345 1.00 79.06 89 PRO A N 1
ATOM 674 C CA . PRO A 1 89 ? 15.562 -11.182 -29.096 1.00 79.06 89 PRO A CA 1
ATOM 675 C C . PRO A 1 89 ? 16.981 -10.799 -28.656 1.00 79.06 89 PRO A C 1
ATOM 677 O O . PRO A 1 89 ? 17.312 -9.624 -28.514 1.00 79.06 89 PRO A O 1
ATOM 680 N N . GLN A 1 90 ? 17.849 -11.797 -28.480 1.00 72.25 90 GLN A N 1
ATOM 681 C CA . GLN A 1 90 ? 19.283 -11.570 -28.288 1.00 72.25 90 GLN A CA 1
ATOM 682 C C . GLN A 1 90 ? 19.964 -11.542 -29.659 1.00 72.25 90 GLN A C 1
ATOM 684 O O . GLN A 1 90 ? 19.983 -12.554 -30.361 1.00 72.25 90 GLN A O 1
ATOM 689 N N . LEU A 1 91 ? 20.497 -10.385 -30.061 1.00 65.50 91 LEU A N 1
ATOM 690 C CA . LEU A 1 91 ? 21.205 -10.254 -31.335 1.00 65.50 91 LEU A CA 1
ATOM 691 C C . LEU A 1 91 ? 22.674 -10.692 -31.209 1.00 65.50 91 LEU A C 1
ATOM 693 O O . LEU A 1 91 ? 23.329 -10.331 -30.229 1.00 65.50 91 LEU A O 1
ATOM 697 N N . PRO A 1 92 ? 23.222 -11.413 -32.205 1.00 69.81 92 PRO A N 1
ATOM 698 C CA . PRO A 1 92 ? 24.658 -11.659 -32.307 1.00 69.81 92 PRO A CA 1
ATOM 699 C C . PRO A 1 92 ? 25.447 -10.364 -32.554 1.00 69.81 92 PRO A C 1
ATOM 701 O O . PRO A 1 92 ? 24.960 -9.447 -33.220 1.00 69.81 92 PRO A O 1
ATOM 704 N N . ASP A 1 93 ? 26.716 -10.338 -32.137 1.00 65.94 93 ASP A N 1
ATOM 705 C CA . ASP A 1 93 ? 27.633 -9.192 -32.303 1.00 65.94 93 ASP A CA 1
ATOM 706 C C . ASP A 1 93 ? 27.858 -8.754 -33.765 1.00 65.94 93 ASP A C 1
ATOM 708 O O . ASP A 1 93 ? 28.399 -7.676 -34.017 1.00 65.94 93 ASP A O 1
ATOM 712 N N . SER A 1 94 ? 27.461 -9.574 -34.742 1.00 66.56 94 SER A N 1
ATOM 713 C CA . SER A 1 94 ? 27.550 -9.282 -36.175 1.00 66.56 94 SER A CA 1
ATOM 714 C C . SER A 1 94 ? 26.460 -8.330 -36.692 1.00 66.56 94 SER A C 1
ATOM 716 O O . SER A 1 94 ? 26.627 -7.774 -37.774 1.00 66.56 94 SER A O 1
ATOM 718 N N . MET A 1 95 ? 25.378 -8.088 -35.937 1.00 65.69 95 MET A N 1
ATOM 719 C CA . MET A 1 95 ? 24.232 -7.252 -36.349 1.00 65.69 95 MET A CA 1
ATOM 720 C C . MET A 1 95 ? 24.194 -5.876 -35.655 1.00 65.69 95 MET A C 1
ATOM 722 O O . MET A 1 95 ? 23.137 -5.393 -35.254 1.00 65.69 95 MET A O 1
ATOM 726 N N . LYS A 1 96 ? 25.348 -5.205 -35.523 1.00 65.00 96 LYS A N 1
ATOM 727 C CA . LYS A 1 96 ? 25.464 -3.920 -34.795 1.00 65.00 96 LYS A CA 1
ATOM 728 C C . LYS A 1 96 ? 24.601 -2.781 -35.352 1.00 65.00 96 LYS A C 1
ATOM 730 O O . LYS A 1 96 ? 24.185 -1.921 -34.588 1.00 65.00 96 LYS A O 1
ATOM 735 N N . GLN A 1 97 ? 24.315 -2.754 -36.657 1.00 65.62 97 GLN A N 1
ATOM 736 C CA . GLN A 1 97 ? 23.456 -1.713 -37.248 1.00 65.62 97 GLN A CA 1
ATOM 737 C C . GLN A 1 97 ? 21.982 -1.872 -36.842 1.00 65.62 97 GLN A C 1
ATOM 739 O O . GLN A 1 97 ? 21.347 -0.883 -36.496 1.00 65.62 97 GLN A O 1
ATOM 744 N N . SER A 1 98 ? 21.467 -3.103 -36.773 1.00 75.56 98 SER A N 1
ATOM 745 C CA . SER A 1 98 ? 20.114 -3.404 -36.266 1.00 75.56 98 SER A CA 1
ATOM 746 C C . SER A 1 98 ? 20.009 -3.304 -34.738 1.00 75.56 98 SER A C 1
ATOM 748 O O . SER A 1 98 ? 18.917 -3.327 -34.177 1.00 75.56 98 SER A O 1
ATOM 750 N N . GLN A 1 99 ? 21.145 -3.189 -34.044 1.00 78.12 99 GLN A N 1
ATOM 751 C CA . GLN A 1 99 ? 21.201 -3.114 -32.587 1.00 78.12 99 GLN A CA 1
ATOM 752 C C . GLN A 1 99 ? 20.671 -1.779 -32.047 1.00 78.12 99 GLN A C 1
ATOM 754 O O . GLN A 1 99 ? 20.035 -1.764 -30.997 1.00 78.12 99 GLN A O 1
ATOM 759 N N . ALA A 1 100 ? 20.910 -0.669 -32.754 1.00 81.88 100 ALA A N 1
ATOM 760 C CA . ALA A 1 100 ? 20.418 0.649 -32.346 1.00 81.88 100 ALA A CA 1
ATOM 761 C C . ALA A 1 100 ? 18.884 0.728 -32.414 1.00 81.88 100 ALA A C 1
ATOM 763 O O . ALA A 1 100 ? 18.249 1.184 -31.465 1.00 81.88 100 ALA A O 1
ATOM 764 N N . GLU A 1 101 ? 18.298 0.217 -33.499 1.00 85.25 101 GLU A N 1
ATOM 765 C CA . GLU A 1 101 ? 16.846 0.109 -33.672 1.00 85.25 101 GLU A CA 1
ATOM 766 C C . GLU A 1 101 ? 16.236 -0.817 -32.612 1.00 85.25 101 GLU A C 1
ATOM 768 O O . GLU A 1 101 ? 15.293 -0.434 -31.926 1.00 85.25 101 GLU A O 1
ATOM 773 N N . LEU A 1 102 ? 16.852 -1.980 -32.361 1.00 85.69 102 LEU A N 1
ATOM 774 C CA . LEU A 1 102 ? 16.402 -2.875 -31.294 1.00 85.69 102 LEU A CA 1
ATOM 775 C C . LEU A 1 102 ? 16.448 -2.214 -29.908 1.00 85.69 102 LEU A C 1
ATOM 777 O O . LEU A 1 102 ? 15.545 -2.441 -29.103 1.00 85.69 102 LEU A O 1
ATOM 781 N N . TYR A 1 103 ? 17.479 -1.421 -29.596 1.00 87.50 103 TYR A N 1
ATOM 782 C CA . TYR A 1 103 ? 17.552 -0.707 -28.319 1.00 87.50 103 TYR A CA 1
ATOM 783 C C . TYR A 1 103 ? 16.456 0.347 -28.177 1.00 87.50 103 TYR A C 1
ATOM 785 O O . TYR A 1 103 ? 15.929 0.499 -27.074 1.00 87.50 103 TYR A O 1
ATOM 793 N N . LEU A 1 104 ? 16.100 1.032 -29.265 1.00 89.69 104 LEU A N 1
ATOM 794 C CA . LEU A 1 104 ? 14.999 1.989 -29.279 1.00 89.69 104 LEU A CA 1
ATOM 795 C C . LEU A 1 104 ? 13.654 1.299 -29.033 1.00 89.69 104 LEU A C 1
ATOM 797 O O . LEU A 1 104 ? 12.938 1.690 -28.114 1.00 89.69 104 LEU A O 1
ATOM 801 N N . GLU A 1 105 ? 13.356 0.230 -29.767 1.00 89.56 105 GLU A N 1
ATOM 802 C CA . GLU A 1 105 ? 12.125 -0.555 -29.588 1.00 89.56 105 GLU A CA 1
ATOM 803 C C . GLU A 1 105 ? 12.050 -1.175 -28.184 1.00 89.56 105 GLU A C 1
ATOM 805 O O . GLU A 1 105 ? 11.034 -1.102 -27.491 1.00 89.56 105 GLU A O 1
ATOM 810 N N . THR A 1 106 ? 13.170 -1.723 -27.703 1.00 90.81 106 THR A N 1
ATOM 811 C CA . THR A 1 106 ? 13.282 -2.255 -26.337 1.00 90.81 106 THR A CA 1
ATOM 812 C C . THR A 1 106 ? 13.009 -1.174 -25.297 1.00 90.81 106 THR A C 1
ATOM 814 O O . THR A 1 106 ? 12.301 -1.424 -24.321 1.00 90.81 106 THR A O 1
ATOM 817 N N . TYR A 1 107 ? 13.574 0.022 -25.483 1.00 92.38 107 TYR A N 1
ATOM 818 C CA . TYR A 1 107 ? 13.340 1.147 -24.591 1.00 92.38 107 TYR A CA 1
ATOM 819 C C . TYR A 1 107 ? 11.858 1.526 -24.559 1.00 92.38 107 TYR A C 1
ATOM 821 O O . TYR A 1 107 ? 11.313 1.641 -23.469 1.00 92.38 107 TYR A O 1
ATOM 829 N N . GLN A 1 108 ? 11.198 1.651 -25.713 1.00 92.06 108 GLN A N 1
ATOM 830 C CA . GLN A 1 108 ? 9.786 2.040 -25.793 1.00 92.06 108 GLN A CA 1
ATOM 831 C C . GLN A 1 108 ? 8.861 1.043 -25.083 1.00 92.06 108 GLN A C 1
ATOM 833 O O . GLN A 1 108 ? 7.980 1.447 -24.323 1.00 92.06 108 GLN A O 1
ATOM 838 N N . VAL A 1 109 ? 9.086 -0.262 -25.274 1.00 93.25 109 VAL A N 1
ATOM 839 C CA . VAL A 1 109 ? 8.311 -1.307 -24.584 1.00 93.25 109 VAL A CA 1
ATOM 840 C C . VAL A 1 109 ? 8.529 -1.241 -23.073 1.00 93.25 109 VAL A C 1
ATOM 842 O O . VAL A 1 109 ? 7.574 -1.304 -22.299 1.00 93.25 109 VAL A O 1
ATOM 845 N N . LEU A 1 110 ? 9.783 -1.109 -22.639 1.00 94.81 110 LEU A N 1
ATOM 846 C CA . LEU A 1 110 ? 10.107 -1.053 -21.218 1.00 94.81 110 LEU A CA 1
ATOM 847 C C . LEU A 1 110 ? 9.634 0.251 -20.565 1.00 94.81 110 LEU A C 1
ATOM 849 O O . LEU A 1 110 ? 9.213 0.203 -19.414 1.00 94.81 110 LEU A O 1
ATOM 853 N N . ASP A 1 111 ? 9.650 1.386 -21.265 1.00 94.69 111 ASP A N 1
ATOM 854 C CA . ASP A 1 111 ? 9.226 2.678 -20.714 1.00 94.69 111 ASP A CA 1
ATOM 855 C C . ASP A 1 111 ? 7.744 2.689 -20.323 1.00 94.69 111 ASP A C 1
ATOM 857 O O . ASP A 1 111 ? 7.376 3.238 -19.281 1.00 94.69 111 ASP A O 1
ATOM 861 N N . LEU A 1 112 ? 6.891 2.009 -21.096 1.00 93.50 112 LEU A N 1
ATOM 862 C CA . LEU A 1 112 ? 5.483 1.830 -20.741 1.00 93.50 112 LEU A CA 1
ATOM 863 C C . LEU A 1 112 ? 5.338 1.107 -19.394 1.00 93.50 112 LEU A C 1
ATOM 865 O O . LEU A 1 112 ? 4.576 1.535 -18.524 1.00 93.50 112 LEU A O 1
ATOM 869 N N . GLU A 1 113 ? 6.096 0.030 -19.196 1.00 94.00 113 GLU A N 1
ATOM 870 C CA . GLU A 1 113 ? 6.067 -0.731 -17.947 1.00 94.00 113 GLU A CA 1
ATOM 871 C C . GLU A 1 113 ? 6.712 0.039 -16.785 1.00 94.00 113 GLU A C 1
ATOM 873 O O . GLU A 1 113 ? 6.191 0.018 -15.668 1.00 94.00 113 GLU A O 1
ATOM 878 N N . MET A 1 114 ? 7.798 0.780 -17.028 1.00 95.12 114 MET A N 1
ATOM 879 C CA . MET A 1 114 ? 8.413 1.632 -16.005 1.00 95.12 114 MET A CA 1
ATOM 880 C C . MET A 1 114 ? 7.506 2.798 -15.611 1.00 95.12 114 MET A C 1
ATOM 882 O O . MET A 1 114 ? 7.474 3.171 -14.440 1.00 95.12 114 MET A O 1
ATOM 886 N N . SER A 1 115 ? 6.711 3.327 -16.543 1.00 95.06 115 SER A N 1
ATOM 887 C CA . SER A 1 115 ? 5.707 4.355 -16.257 1.00 95.06 115 SER A CA 1
ATOM 888 C C . SER A 1 115 ? 4.660 3.864 -15.259 1.00 95.06 115 SER A C 1
ATOM 890 O O . SER A 1 115 ? 4.363 4.577 -14.301 1.00 95.06 115 SER A O 1
ATOM 892 N N . ARG A 1 116 ? 4.184 2.619 -15.395 1.00 95.44 116 ARG A N 1
ATOM 893 C CA . ARG A 1 116 ? 3.279 1.999 -14.407 1.00 95.44 116 ARG A CA 1
ATOM 894 C C . ARG A 1 116 ? 3.939 1.853 -13.035 1.00 95.44 116 ARG A C 1
ATOM 896 O O . ARG A 1 116 ? 3.306 2.091 -12.013 1.00 95.44 116 ARG A O 1
ATOM 903 N N . LEU A 1 117 ? 5.226 1.499 -12.983 1.00 96.75 117 LEU A N 1
ATOM 904 C CA . LEU A 1 117 ? 5.956 1.409 -11.711 1.00 96.75 117 LEU A CA 1
ATOM 905 C C . LEU A 1 117 ? 6.154 2.785 -11.052 1.00 96.75 117 LEU A C 1
ATOM 907 O O . LEU A 1 117 ? 6.036 2.884 -9.830 1.00 96.75 117 LEU A O 1
ATOM 911 N N . ARG A 1 118 ? 6.392 3.846 -11.839 1.00 96.88 118 ARG A N 1
ATOM 912 C CA . ARG A 1 118 ? 6.423 5.239 -11.348 1.00 96.88 118 ARG A CA 1
ATOM 913 C C . ARG A 1 118 ? 5.068 5.668 -10.792 1.00 96.88 118 ARG A C 1
ATOM 915 O O . ARG A 1 118 ? 5.015 6.344 -9.769 1.00 96.88 118 ARG A O 1
ATOM 922 N N . GLU A 1 119 ? 3.977 5.277 -11.441 1.00 97.06 119 GLU A N 1
ATOM 923 C CA . GLU A 1 119 ? 2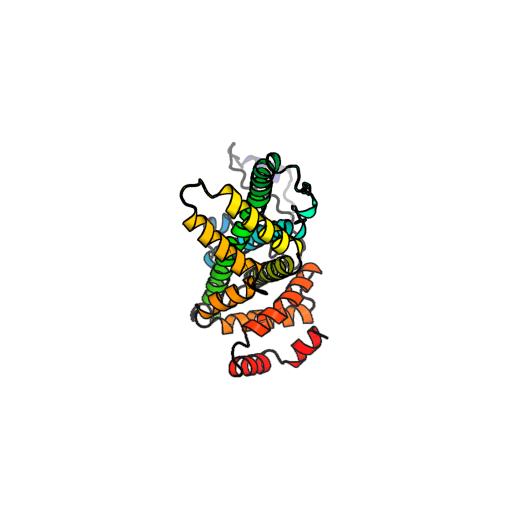.625 5.550 -10.953 1.00 97.06 119 GLU A CA 1
ATOM 924 C C . GLU A 1 119 ? 2.383 4.894 -9.590 1.00 97.06 119 GLU A C 1
ATOM 926 O O . GLU A 1 119 ? 1.982 5.577 -8.649 1.00 97.06 119 GLU A O 1
ATOM 931 N N . ILE A 1 120 ? 2.747 3.616 -9.437 1.00 97.69 120 ILE A N 1
ATOM 932 C CA . ILE A 1 120 ? 2.664 2.903 -8.153 1.00 97.69 120 ILE A CA 1
ATOM 933 C C . ILE A 1 120 ? 3.520 3.592 -7.083 1.00 97.69 120 ILE A C 1
ATOM 935 O O . ILE A 1 120 ? 3.064 3.771 -5.954 1.00 97.69 120 ILE A O 1
ATOM 939 N N . GLN A 1 121 ? 4.743 4.013 -7.426 1.00 97.62 121 GLN A N 1
ATOM 940 C CA . GLN A 1 121 ? 5.639 4.732 -6.516 1.00 97.62 121 GLN A CA 1
ATOM 941 C C . GLN A 1 121 ? 5.035 6.059 -6.026 1.00 97.62 121 GLN A C 1
ATOM 943 O O . GLN A 1 121 ? 5.128 6.372 -4.835 1.00 97.62 121 GLN A O 1
ATOM 948 N N . ARG A 1 122 ? 4.411 6.840 -6.916 1.00 97.75 122 ARG A N 1
ATOM 949 C CA . ARG A 1 122 ? 3.745 8.102 -6.551 1.00 97.75 122 ARG A CA 1
ATOM 950 C C . ARG A 1 122 ? 2.481 7.851 -5.737 1.00 97.75 122 ARG A C 1
ATOM 952 O O . ARG A 1 122 ? 2.263 8.502 -4.714 1.00 97.75 122 ARG A O 1
ATOM 959 N N . TRP A 1 123 ? 1.669 6.890 -6.166 1.00 98.38 123 TRP A N 1
ATOM 960 C CA . TRP A 1 123 ? 0.417 6.547 -5.508 1.00 98.38 123 TRP A CA 1
ATOM 961 C C . TRP A 1 123 ? 0.645 6.073 -4.077 1.00 98.38 123 TRP A C 1
ATOM 963 O O . TRP A 1 123 ? 0.026 6.616 -3.165 1.00 98.38 123 TRP A O 1
ATOM 973 N N . GLN A 1 124 ? 1.588 5.150 -3.849 1.00 98.00 124 GLN A N 1
ATOM 974 C CA . GLN A 1 124 ? 1.851 4.637 -2.500 1.00 98.00 124 GLN A CA 1
ATOM 975 C C . GLN A 1 124 ? 2.314 5.749 -1.552 1.00 98.00 124 GLN A C 1
ATOM 977 O O . GLN A 1 124 ? 1.937 5.752 -0.383 1.00 98.00 124 GLN A O 1
ATOM 982 N N . SER A 1 125 ? 3.062 6.736 -2.064 1.00 97.94 125 SER A N 1
ATOM 983 C CA . SER A 1 125 ? 3.502 7.889 -1.274 1.00 97.94 125 SER A CA 1
ATOM 984 C C . SER A 1 125 ? 2.308 8.749 -0.857 1.00 97.94 125 SER A C 1
ATOM 986 O O . SER A 1 125 ? 2.146 9.061 0.324 1.00 97.94 125 SER A O 1
ATOM 988 N N . SER A 1 126 ? 1.404 9.037 -1.800 1.00 98.19 126 SER A N 1
ATOM 989 C CA . SER A 1 126 ? 0.157 9.755 -1.517 1.00 98.19 126 SER A CA 1
ATOM 990 C C . SER A 1 126 ? -0.756 8.989 -0.553 1.00 98.19 126 SER A C 1
ATOM 992 O O . SER A 1 126 ? -1.305 9.580 0.377 1.00 98.19 126 SER A O 1
ATOM 994 N N . ALA A 1 127 ? -0.918 7.680 -0.756 1.00 98.56 127 ALA A N 1
ATOM 995 C CA . ALA A 1 127 ? -1.767 6.821 0.061 1.00 98.56 127 ALA A CA 1
ATOM 996 C C . ALA A 1 127 ? -1.245 6.712 1.500 1.00 98.56 127 ALA A C 1
ATOM 998 O O . ALA A 1 127 ? -2.026 6.854 2.440 1.00 98.56 127 ALA A O 1
ATOM 999 N N . ALA A 1 128 ? 0.069 6.543 1.681 1.00 98.12 128 ALA A N 1
ATOM 1000 C CA . ALA A 1 128 ? 0.708 6.517 2.993 1.00 98.12 128 ALA A CA 1
ATOM 1001 C C . ALA A 1 128 ? 0.520 7.839 3.753 1.00 98.12 128 ALA A C 1
ATOM 1003 O O . ALA A 1 128 ? 0.096 7.826 4.909 1.00 98.12 128 ALA A O 1
ATOM 1004 N N . ALA A 1 129 ? 0.751 8.979 3.091 1.00 97.75 129 ALA A N 1
ATOM 1005 C CA . ALA A 1 129 ? 0.561 10.297 3.695 1.00 97.75 129 ALA A CA 1
ATOM 1006 C C . ALA A 1 129 ? -0.904 10.541 4.099 1.00 97.75 129 ALA A C 1
ATOM 1008 O O . ALA A 1 129 ? -1.181 11.017 5.201 1.00 97.75 129 ALA A O 1
ATOM 1009 N N . LYS A 1 130 ? -1.861 10.171 3.235 1.00 97.56 130 LYS A N 1
ATOM 1010 C CA . LYS A 1 130 ? -3.301 10.290 3.519 1.00 97.56 130 LYS A CA 1
ATOM 1011 C C . LYS A 1 130 ? -3.739 9.377 4.666 1.00 97.56 130 LYS A C 1
ATOM 1013 O O . LYS A 1 130 ? -4.506 9.824 5.514 1.00 97.56 130 LYS A O 1
ATOM 1018 N N . LEU A 1 131 ? -3.236 8.142 4.726 1.00 97.50 131 LEU A N 1
ATOM 1019 C CA . LEU A 1 131 ? -3.525 7.212 5.821 1.00 97.50 131 LEU A CA 1
ATOM 1020 C C . LEU A 1 131 ? -2.980 7.733 7.157 1.00 97.50 131 LEU A C 1
ATOM 1022 O O . LEU A 1 131 ? -3.710 7.752 8.144 1.00 97.50 131 LEU A O 1
ATOM 1026 N N . ALA A 1 132 ? -1.729 8.201 7.187 1.00 95.88 132 ALA A N 1
ATOM 1027 C CA . ALA A 1 132 ? -1.120 8.769 8.389 1.00 95.88 132 ALA A CA 1
ATOM 1028 C C . ALA A 1 132 ? -1.874 10.021 8.874 1.00 95.88 132 ALA A C 1
ATOM 1030 O O . ALA A 1 132 ? -2.179 10.148 10.062 1.00 95.88 132 ALA A O 1
ATOM 1031 N N . ALA A 1 133 ? -2.239 10.917 7.952 1.00 94.62 133 ALA A N 1
ATOM 1032 C CA . ALA A 1 133 ? -3.029 12.102 8.268 1.00 94.62 133 ALA A CA 1
ATOM 1033 C C . ALA A 1 133 ? -4.422 11.745 8.808 1.00 94.62 133 ALA A C 1
ATOM 1035 O O . ALA A 1 133 ? -4.882 12.368 9.764 1.00 94.62 133 ALA A O 1
ATOM 1036 N N . ASP A 1 134 ? -5.092 10.746 8.229 1.00 94.62 134 ASP A N 1
ATOM 1037 C CA . ASP A 1 134 ? -6.407 10.310 8.694 1.00 94.62 134 ASP A CA 1
ATOM 1038 C C . ASP A 1 134 ? -6.340 9.653 10.083 1.00 94.62 134 ASP A C 1
ATOM 1040 O O . ASP A 1 134 ? -7.110 10.017 10.972 1.00 94.62 134 ASP A O 1
ATOM 1044 N N . MET A 1 135 ? -5.334 8.808 10.327 1.00 93.62 135 MET A N 1
ATOM 1045 C CA . MET A 1 135 ? -5.036 8.255 11.653 1.00 93.62 135 MET A CA 1
ATOM 1046 C C . MET A 1 135 ? -4.828 9.360 12.700 1.00 93.62 135 MET A C 1
ATOM 1048 O O . MET A 1 135 ? -5.435 9.326 13.774 1.00 93.62 135 MET A O 1
ATOM 1052 N N . GLN A 1 136 ? -4.047 10.394 12.373 1.00 91.75 136 GLN A N 1
ATOM 1053 C CA . GLN A 1 136 ? -3.784 11.524 13.270 1.00 91.75 136 GLN A CA 1
ATOM 1054 C C . GLN A 1 136 ? -5.063 12.267 13.698 1.00 91.75 136 GLN A C 1
ATOM 1056 O O . GLN A 1 136 ? -5.113 12.849 14.787 1.00 91.75 136 GLN A O 1
ATOM 1061 N N . ARG A 1 137 ? -6.123 12.271 12.876 1.00 89.44 137 ARG A N 1
ATOM 1062 C CA . ARG A 1 137 ? -7.382 12.967 13.209 1.00 89.44 137 ARG A CA 1
ATOM 1063 C C . ARG A 1 137 ? -8.022 12.407 14.476 1.00 89.44 137 ARG A C 1
ATOM 1065 O O . ARG A 1 137 ? -8.607 13.182 15.232 1.00 89.44 137 ARG A O 1
ATOM 1072 N N . PHE A 1 138 ? -7.860 11.113 14.743 1.00 89.56 138 PHE A N 1
ATOM 1073 C CA . PHE A 1 138 ? -8.390 10.452 15.941 1.00 89.56 138 PHE A CA 1
ATOM 1074 C C . PHE A 1 138 ? -7.511 10.632 17.183 1.00 89.56 138 PHE A C 1
ATOM 1076 O O . PHE A 1 138 ? -7.954 10.355 18.295 1.00 89.56 138 PHE A O 1
ATOM 1083 N N . SER A 1 139 ? -6.312 11.188 17.019 1.00 82.38 139 SER A N 1
ATOM 1084 C CA . SER A 1 139 ? -5.428 11.569 18.123 1.00 82.38 139 SER A CA 1
ATOM 1085 C C . SER A 1 139 ? -5.714 12.975 18.669 1.00 82.38 139 SER A C 1
ATOM 1087 O O . SER A 1 139 ? -5.099 13.396 19.651 1.00 82.38 139 SER A O 1
ATOM 1089 N N . ARG A 1 140 ? -6.643 13.728 18.060 1.00 81.31 140 ARG A N 1
ATOM 1090 C CA . ARG A 1 140 ? -7.062 15.056 18.540 1.00 81.31 140 ARG A CA 1
ATOM 1091 C C . ARG A 1 140 ? -7.959 14.932 19.778 1.00 81.31 140 ARG A C 1
ATOM 1093 O O . ARG A 1 140 ? -8.811 14.044 19.789 1.00 81.31 140 ARG A O 1
ATOM 1100 N N . PRO A 1 141 ? -7.836 15.805 20.797 1.00 76.12 141 PRO A N 1
ATOM 1101 C CA . PRO A 1 141 ? -8.611 15.701 22.038 1.00 76.12 141 PRO A CA 1
ATOM 1102 C C . PRO A 1 141 ? -10.126 15.571 21.828 1.00 76.12 141 PRO A C 1
ATOM 1104 O O . PRO A 1 141 ? -10.767 14.771 22.503 1.00 76.12 141 PRO A O 1
ATOM 1107 N N . GLU A 1 142 ? -10.687 16.288 20.851 1.00 74.81 142 GLU A N 1
ATOM 1108 C CA . GLU A 1 142 ? -12.125 16.281 20.554 1.00 74.81 142 GLU A CA 1
ATOM 1109 C C . GLU A 1 142 ? -12.592 14.947 19.956 1.00 74.81 142 GLU A C 1
ATOM 1111 O O . GLU A 1 142 ? -13.729 14.524 20.160 1.00 74.81 142 GLU A O 1
ATOM 1116 N N . ARG A 1 143 ? -11.711 14.267 19.214 1.00 76.19 143 ARG A N 1
ATOM 1117 C CA . ARG A 1 143 ? -12.000 12.996 18.536 1.00 76.19 143 ARG A CA 1
ATOM 1118 C C . ARG A 1 143 ? -11.545 11.778 19.337 1.00 76.19 143 ARG A C 1
ATOM 1120 O O . ARG A 1 143 ? -12.112 10.710 19.141 1.00 76.19 143 ARG A O 1
ATOM 1127 N N . ARG A 1 144 ? -10.621 11.934 20.291 1.00 66.81 144 ARG A N 1
ATOM 1128 C CA . ARG A 1 144 ? -10.200 10.870 21.220 1.00 66.81 144 ARG A CA 1
ATOM 1129 C C . ARG A 1 144 ? -11.356 10.325 22.063 1.00 66.81 144 ARG A C 1
ATOM 1131 O O . ARG A 1 144 ? -11.328 9.155 22.421 1.00 66.81 144 ARG A O 1
ATOM 1138 N N . ILE A 1 145 ? -12.356 11.154 22.379 1.00 70.75 145 ILE A N 1
ATOM 1139 C CA . ILE A 1 145 ? -13.509 10.749 23.202 1.00 70.75 145 ILE A CA 1
ATOM 1140 C C . ILE A 1 145 ? -14.455 9.825 22.422 1.00 70.75 145 ILE A C 1
ATOM 1142 O O . ILE A 1 145 ? -14.924 8.833 22.969 1.00 70.75 145 ILE A O 1
ATOM 1146 N N . ASN A 1 146 ? -14.722 10.141 21.151 1.00 75.31 146 ASN A N 1
ATOM 1147 C CA . ASN A 1 146 ? -15.685 9.396 20.331 1.00 75.31 146 ASN A CA 1
ATOM 1148 C C . ASN A 1 146 ? -15.033 8.277 19.506 1.00 75.31 146 ASN A C 1
ATOM 1150 O O . ASN A 1 146 ? -15.700 7.305 19.165 1.00 75.31 146 ASN A O 1
ATOM 1154 N N . GLY A 1 147 ? -13.739 8.405 19.206 1.00 83.44 147 GLY A N 1
ATOM 1155 C CA . GLY A 1 147 ? -12.982 7.449 18.408 1.00 83.44 147 GLY A CA 1
ATOM 1156 C C . GLY A 1 147 ? -13.471 7.316 16.957 1.00 83.44 147 GLY A C 1
ATOM 1157 O O . GLY A 1 147 ? -14.406 7.996 16.526 1.00 83.44 147 GLY A O 1
ATOM 1158 N N . PRO A 1 148 ? -12.804 6.461 16.167 1.00 90.81 148 PRO A N 1
ATOM 1159 C CA . PRO A 1 148 ? -13.272 6.061 14.844 1.00 90.81 148 PRO A CA 1
ATOM 1160 C C . PRO A 1 148 ? -14.466 5.104 14.939 1.00 90.81 148 PRO A C 1
ATOM 1162 O O . PRO A 1 148 ? -14.559 4.275 15.844 1.00 90.81 148 PRO A O 1
ATOM 1165 N N . THR A 1 149 ? -15.356 5.161 13.949 1.00 90.12 149 THR A N 1
ATOM 1166 C CA . THR A 1 149 ? -16.403 4.142 13.785 1.00 90.12 149 THR A CA 1
ATOM 1167 C C . THR A 1 149 ? -15.799 2.806 13.333 1.00 90.12 149 THR A C 1
ATOM 1169 O O . THR A 1 149 ? -14.704 2.768 12.769 1.00 90.12 149 THR A O 1
ATOM 1172 N N . ILE A 1 150 ? -16.532 1.699 13.509 1.00 90.00 150 ILE A N 1
ATOM 1173 C CA . ILE A 1 150 ? -16.100 0.362 13.052 1.00 90.00 150 ILE A CA 1
ATOM 1174 C C . ILE A 1 150 ? -15.800 0.356 11.543 1.00 90.00 150 ILE A C 1
ATOM 1176 O O . ILE A 1 150 ? -14.791 -0.199 11.111 1.00 90.00 150 ILE A O 1
ATOM 1180 N N . THR A 1 151 ? -16.632 1.019 10.735 1.00 89.12 151 THR A N 1
ATOM 1181 C CA . THR A 1 151 ? -16.413 1.161 9.285 1.00 89.12 151 THR A CA 1
ATOM 1182 C C . THR A 1 151 ? -15.106 1.892 8.975 1.00 89.12 151 THR A C 1
ATOM 1184 O O . THR A 1 151 ? -14.368 1.507 8.066 1.00 89.12 151 THR A O 1
ATOM 1187 N N . HIS A 1 152 ? -14.783 2.927 9.752 1.00 93.31 152 HIS A N 1
ATOM 1188 C CA . HIS A 1 152 ? -13.556 3.701 9.584 1.00 93.31 152 HIS A CA 1
ATOM 1189 C C . HIS A 1 152 ? -12.315 2.893 9.976 1.00 93.31 152 HIS A C 1
ATOM 1191 O O . HIS A 1 152 ? -11.334 2.887 9.235 1.00 93.31 152 HIS A O 1
ATOM 1197 N N . LEU A 1 153 ? -12.387 2.138 11.081 1.00 94.69 153 LEU A N 1
ATOM 1198 C CA . LEU A 1 153 ? -11.350 1.177 11.478 1.00 94.69 153 LEU A CA 1
ATOM 1199 C C . LEU A 1 153 ? -11.062 0.185 10.348 1.00 94.69 153 LEU A C 1
ATOM 1201 O O . LEU A 1 153 ? -9.918 0.059 9.916 1.00 94.69 153 LEU A O 1
ATOM 1205 N N . TRP A 1 154 ? -12.098 -0.451 9.798 1.00 94.12 154 TRP A N 1
ATOM 1206 C CA . TRP A 1 154 ? -11.946 -1.364 8.664 1.00 94.12 154 TRP A CA 1
ATOM 1207 C C . TRP A 1 154 ? -11.343 -0.701 7.428 1.00 94.12 154 TRP A C 1
ATOM 1209 O O . TRP A 1 154 ? -10.534 -1.327 6.749 1.00 94.12 154 TRP A O 1
ATOM 1219 N N . SER A 1 155 ? -11.709 0.546 7.133 1.00 95.81 155 SER A N 1
ATOM 1220 C CA . SER A 1 155 ? -11.171 1.279 5.980 1.00 95.81 155 SER A CA 1
ATOM 1221 C C . SER A 1 155 ? -9.673 1.558 6.148 1.00 95.81 155 SER A C 1
ATOM 1223 O O . SER A 1 155 ? -8.892 1.303 5.234 1.00 95.81 155 SER A O 1
ATOM 1225 N N . MET A 1 156 ? -9.233 1.969 7.344 1.00 97.31 156 MET A N 1
ATOM 1226 C CA . MET A 1 156 ? -7.803 2.129 7.643 1.00 97.31 156 MET A CA 1
ATOM 1227 C C . MET A 1 156 ? -7.041 0.802 7.509 1.00 97.31 156 MET A C 1
ATOM 1229 O O . MET A 1 156 ? -5.983 0.757 6.881 1.00 97.31 156 MET A O 1
ATOM 1233 N N . LEU A 1 157 ? -7.590 -0.291 8.049 1.00 97.38 157 LEU A N 1
ATOM 1234 C CA . LEU A 1 157 ? -6.963 -1.616 7.986 1.00 97.38 157 LEU A CA 1
ATOM 1235 C C . LEU A 1 157 ? -6.898 -2.167 6.561 1.00 97.38 157 LEU A C 1
ATOM 1237 O O . LEU A 1 157 ? -5.877 -2.724 6.170 1.00 97.38 157 LEU A O 1
ATOM 1241 N N . LYS A 1 158 ? -7.957 -1.997 5.765 1.00 97.25 158 LYS A N 1
ATOM 1242 C CA . LYS A 1 158 ? -7.984 -2.427 4.361 1.00 97.25 158 LYS A CA 1
ATOM 1243 C C . LYS A 1 158 ? -6.974 -1.645 3.519 1.00 97.25 158 LYS A C 1
ATOM 1245 O O . LYS A 1 158 ? -6.316 -2.251 2.679 1.00 97.25 158 LYS A O 1
ATOM 1250 N N . LEU A 1 159 ? -6.811 -0.337 3.746 1.00 98.50 159 LEU A N 1
ATOM 1251 C CA . LEU A 1 159 ? -5.788 0.443 3.041 1.00 98.50 159 LEU A CA 1
ATOM 1252 C C . LEU A 1 159 ? -4.373 0.018 3.455 1.00 98.50 159 LEU A C 1
ATOM 1254 O O . LEU A 1 159 ? -3.513 -0.165 2.595 1.00 98.50 159 LEU A O 1
ATOM 1258 N N . LEU A 1 160 ? -4.144 -0.205 4.753 1.00 98.44 160 LEU A N 1
ATOM 1259 C CA . LEU A 1 160 ? -2.876 -0.742 5.247 1.00 98.44 160 LEU A CA 1
ATOM 1260 C C . LEU A 1 160 ? -2.561 -2.107 4.620 1.00 98.44 160 LEU A C 1
ATOM 1262 O O . LEU A 1 160 ? -1.445 -2.330 4.163 1.00 98.44 160 LEU A O 1
ATOM 1266 N N . ASP A 1 161 ? -3.547 -2.999 4.539 1.00 98.19 161 ASP A N 1
ATOM 1267 C CA . ASP A 1 161 ? -3.399 -4.312 3.909 1.00 98.19 161 ASP A CA 1
ATOM 1268 C C . ASP A 1 161 ? -3.009 -4.212 2.429 1.00 98.19 161 ASP A C 1
ATOM 1270 O O . ASP A 1 161 ? -2.152 -4.963 1.965 1.00 98.19 161 ASP A O 1
ATOM 1274 N N . VAL A 1 162 ? -3.585 -3.262 1.689 1.00 98.44 162 VAL A N 1
ATOM 1275 C CA . VAL A 1 162 ? -3.209 -2.998 0.292 1.00 98.44 162 VAL A CA 1
ATOM 1276 C C . VAL A 1 162 ? -1.756 -2.525 0.188 1.00 98.44 162 VAL A C 1
ATOM 1278 O O . VAL A 1 162 ? -1.013 -3.047 -0.641 1.00 98.44 162 VAL A O 1
ATOM 1281 N N . LEU A 1 163 ? -1.314 -1.601 1.050 1.00 98.56 163 LEU A N 1
ATOM 1282 C CA . LEU A 1 163 ? 0.084 -1.145 1.083 1.00 98.56 163 LEU A CA 1
ATOM 1283 C C . LEU A 1 163 ? 1.052 -2.300 1.386 1.00 98.56 163 LEU A C 1
ATOM 1285 O O . LEU A 1 163 ? 2.063 -2.453 0.701 1.00 98.56 163 LEU A O 1
ATOM 1289 N N . VAL A 1 164 ? 0.711 -3.148 2.363 1.00 98.00 164 VAL A N 1
ATOM 1290 C CA . VAL A 1 164 ? 1.482 -4.347 2.730 1.00 98.00 164 VAL A CA 1
ATOM 1291 C C . VAL A 1 164 ? 1.585 -5.314 1.550 1.00 98.00 164 VAL A C 1
ATOM 1293 O O . VAL A 1 164 ? 2.679 -5.763 1.201 1.00 98.00 164 VAL A O 1
ATOM 1296 N N . GLN A 1 165 ? 0.461 -5.625 0.902 1.00 97.69 165 GLN A N 1
ATOM 1297 C CA . GLN A 1 165 ? 0.436 -6.534 -0.242 1.00 97.69 165 GLN A CA 1
ATOM 1298 C C . GLN A 1 165 ? 1.232 -5.993 -1.435 1.00 97.69 165 GLN A C 1
ATOM 1300 O O . GLN A 1 165 ? 1.971 -6.757 -2.059 1.00 97.69 165 GLN A O 1
ATOM 1305 N N . LEU A 1 166 ? 1.134 -4.695 -1.736 1.00 97.75 166 LEU A N 1
ATOM 1306 C CA . LEU A 1 166 ? 1.906 -4.061 -2.808 1.00 97.75 166 LEU A CA 1
ATOM 1307 C C . LEU A 1 166 ? 3.412 -4.167 -2.572 1.00 97.75 166 LEU A C 1
ATOM 1309 O O . LEU A 1 166 ? 4.148 -4.510 -3.499 1.00 97.75 166 LEU A O 1
ATOM 1313 N N . ASP A 1 167 ? 3.872 -3.928 -1.343 1.00 97.31 167 ASP A N 1
ATOM 1314 C CA . ASP A 1 167 ? 5.297 -4.002 -1.006 1.00 97.31 167 ASP A CA 1
ATOM 1315 C C . ASP A 1 167 ? 5.812 -5.441 -1.156 1.00 97.31 167 ASP A C 1
ATOM 1317 O O . ASP A 1 167 ? 6.824 -5.705 -1.811 1.00 97.31 167 ASP A O 1
ATOM 1321 N N . HIS A 1 168 ? 5.038 -6.411 -0.658 1.00 96.19 168 HIS A N 1
ATOM 1322 C CA . HIS A 1 168 ? 5.341 -7.827 -0.834 1.00 96.19 168 HIS A CA 1
ATOM 1323 C C . HIS A 1 168 ? 5.381 -8.251 -2.305 1.00 96.19 168 HIS A C 1
ATOM 1325 O O . HIS A 1 168 ? 6.318 -8.941 -2.713 1.00 96.19 168 HIS A O 1
ATOM 1331 N N . LEU A 1 169 ? 4.398 -7.846 -3.114 1.00 96.12 169 LEU A N 1
ATOM 1332 C CA . LEU A 1 169 ? 4.347 -8.170 -4.541 1.00 96.12 169 LEU A CA 1
ATOM 1333 C C . LEU A 1 169 ? 5.528 -7.561 -5.293 1.00 96.12 169 LEU A C 1
ATOM 1335 O O . LEU A 1 169 ? 6.197 -8.268 -6.051 1.00 96.12 169 LEU A O 1
ATOM 1339 N N . LYS A 1 170 ? 5.830 -6.285 -5.035 1.00 95.38 170 LYS A N 1
ATOM 1340 C CA . LYS A 1 170 ? 7.017 -5.607 -5.561 1.00 95.38 170 LYS A CA 1
ATOM 1341 C C . LYS A 1 170 ? 8.281 -6.403 -5.235 1.00 95.38 170 LYS A C 1
ATOM 1343 O O . LYS A 1 170 ? 9.092 -6.663 -6.122 1.00 95.38 170 LYS A O 1
ATOM 1348 N N . ASN A 1 171 ? 8.455 -6.810 -3.978 1.00 94.00 171 ASN A N 1
ATOM 1349 C CA . ASN A 1 171 ? 9.650 -7.523 -3.535 1.00 94.00 171 ASN A CA 1
ATOM 1350 C C . ASN A 1 171 ? 9.735 -8.976 -4.032 1.00 94.00 171 ASN A C 1
ATOM 1352 O O . ASN A 1 171 ? 10.843 -9.480 -4.217 1.00 94.00 171 ASN A O 1
ATOM 1356 N N . ALA A 1 172 ? 8.608 -9.645 -4.276 1.00 94.56 172 ALA A N 1
ATOM 1357 C CA . ALA A 1 172 ? 8.572 -11.023 -4.767 1.00 94.56 172 ALA A CA 1
ATOM 1358 C C . ALA A 1 172 ? 8.908 -11.145 -6.266 1.00 94.56 172 ALA A C 1
ATOM 1360 O O . ALA A 1 172 ? 9.319 -12.207 -6.742 1.00 94.56 172 ALA A O 1
ATOM 1361 N N . LYS A 1 173 ? 8.730 -10.070 -7.040 1.00 92.94 173 LYS A N 1
ATOM 1362 C CA . LYS A 1 173 ? 8.848 -10.086 -8.502 1.00 92.94 173 LYS A CA 1
ATOM 1363 C C . LYS A 1 173 ? 10.269 -9.788 -8.976 1.00 92.94 173 LYS A C 1
ATOM 1365 O O . LYS A 1 173 ? 10.591 -8.675 -9.376 1.00 92.94 173 LYS A O 1
ATOM 1370 N N . ALA A 1 174 ? 11.099 -10.829 -9.061 1.00 91.69 174 ALA A N 1
ATOM 1371 C CA . ALA A 1 174 ? 12.470 -10.733 -9.583 1.00 91.69 174 ALA A CA 1
ATOM 1372 C C . ALA A 1 174 ? 12.573 -10.235 -11.045 1.00 91.69 174 ALA A C 1
ATOM 1374 O O . ALA A 1 174 ? 13.637 -9.795 -11.472 1.00 91.69 174 ALA A O 1
ATOM 1375 N N . SER A 1 175 ? 11.490 -10.290 -11.829 1.00 94.62 175 SER A N 1
ATOM 1376 C CA . SER A 1 175 ? 11.447 -9.733 -13.188 1.00 94.62 175 SER A CA 1
ATOM 1377 C C . SER A 1 175 ? 11.571 -8.210 -13.217 1.00 94.62 175 SER A C 1
ATOM 1379 O O . SER A 1 175 ? 12.209 -7.689 -14.120 1.00 94.62 175 SER A O 1
ATOM 1381 N N . ILE A 1 176 ? 11.016 -7.510 -12.224 1.00 95.56 176 ILE A N 1
ATOM 1382 C CA . ILE A 1 176 ? 11.000 -6.043 -12.171 1.00 95.56 176 ILE A CA 1
ATOM 1383 C C . ILE A 1 176 ? 12.422 -5.448 -12.136 1.00 95.56 176 ILE A C 1
ATOM 1385 O O . ILE A 1 176 ? 12.746 -4.662 -13.024 1.00 95.56 176 ILE A O 1
ATOM 1389 N N . PRO A 1 177 ? 13.318 -5.820 -11.195 1.00 94.44 177 PRO A N 1
ATOM 1390 C CA . PRO A 1 177 ? 14.674 -5.262 -11.170 1.00 94.44 177 PRO A CA 1
ATOM 1391 C C . PRO A 1 177 ? 15.511 -5.651 -12.401 1.00 94.44 177 PRO A C 1
ATOM 1393 O O . PRO A 1 177 ? 16.396 -4.894 -12.806 1.00 94.44 177 PRO A O 1
ATOM 1396 N N . ASN A 1 178 ? 15.227 -6.801 -13.023 1.00 93.69 178 ASN A N 1
ATOM 1397 C CA . ASN A 1 178 ? 15.898 -7.233 -14.251 1.00 93.69 178 ASN A CA 1
ATOM 1398 C C . ASN A 1 178 ? 15.489 -6.365 -15.445 1.00 93.69 178 ASN A C 1
ATOM 1400 O O . ASN A 1 178 ? 16.354 -5.846 -16.150 1.00 93.69 178 ASN A O 1
ATOM 1404 N N . ASP A 1 179 ? 14.185 -6.181 -15.641 1.00 95.62 179 ASP A N 1
ATOM 1405 C CA . ASP A 1 179 ? 13.632 -5.352 -16.709 1.00 95.62 179 ASP A CA 1
ATOM 1406 C C . ASP A 1 179 ? 14.042 -3.883 -16.529 1.00 95.62 179 ASP A C 1
ATOM 1408 O O . ASP A 1 179 ? 14.492 -3.247 -17.480 1.00 95.62 179 ASP A O 1
ATOM 1412 N N . PHE A 1 180 ? 14.020 -3.377 -15.293 1.00 95.94 180 PHE A N 1
ATOM 1413 C CA . PHE A 1 180 ? 14.515 -2.040 -14.959 1.00 95.94 180 PHE A CA 1
ATOM 1414 C C . PHE A 1 180 ? 16.005 -1.864 -15.291 1.00 95.94 180 PHE A C 1
ATOM 1416 O O . PHE A 1 180 ? 16.422 -0.844 -15.836 1.00 95.94 180 PHE A O 1
ATOM 1423 N N . SER A 1 181 ? 16.836 -2.873 -15.011 1.00 93.81 181 SER A N 1
ATOM 1424 C CA . SER A 1 181 ? 18.267 -2.821 -15.343 1.00 93.81 181 SER A CA 1
ATOM 1425 C C . SER A 1 181 ? 18.509 -2.730 -16.849 1.00 93.81 181 SER A C 1
ATOM 1427 O O . SER A 1 181 ? 19.420 -2.021 -17.278 1.00 93.81 181 SER A O 1
AT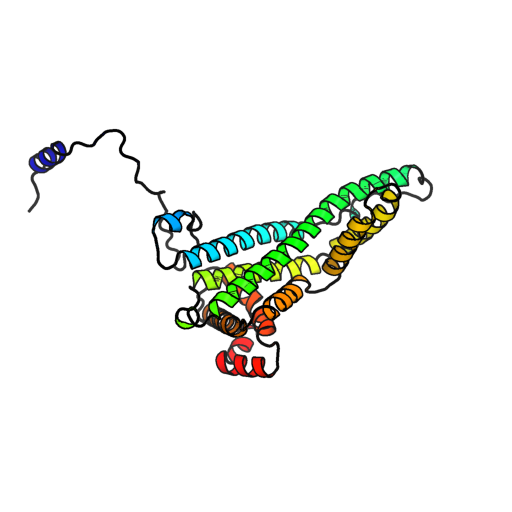OM 1429 N N . TRP A 1 182 ? 17.699 -3.425 -17.652 1.00 93.12 182 TRP A N 1
ATOM 1430 C CA . TRP A 1 182 ? 17.734 -3.304 -19.109 1.00 93.12 182 TRP A CA 1
ATOM 1431 C C . TRP A 1 182 ? 17.242 -1.947 -19.585 1.00 93.12 182 TRP A C 1
ATOM 1433 O O . TRP A 1 182 ? 17.925 -1.332 -20.398 1.00 93.12 182 TRP A O 1
ATOM 1443 N N . TYR A 1 183 ? 16.146 -1.450 -19.015 1.00 94.75 183 TYR A N 1
ATOM 1444 C CA . TYR A 1 183 ? 15.611 -0.125 -19.309 1.00 94.75 183 TYR A CA 1
ATOM 1445 C C . TYR A 1 183 ? 16.664 0.976 -19.121 1.00 94.75 183 TYR A C 1
ATOM 1447 O O . TYR A 1 183 ? 16.865 1.801 -20.004 1.00 94.75 183 TYR A O 1
ATOM 1455 N N . LYS A 1 184 ? 17.436 0.945 -18.026 1.00 93.81 184 LYS A N 1
ATOM 1456 C CA . LYS A 1 184 ? 18.537 1.903 -17.808 1.00 93.81 184 LYS A CA 1
ATOM 1457 C C . LYS A 1 184 ? 19.635 1.826 -18.869 1.00 93.81 184 LYS A C 1
ATOM 1459 O O . LYS A 1 184 ? 20.181 2.850 -19.288 1.00 93.81 184 LYS A O 1
ATOM 1464 N N . ARG A 1 185 ? 19.993 0.606 -19.284 1.00 90.38 185 ARG A N 1
ATOM 1465 C CA . ARG A 1 185 ? 21.014 0.393 -20.320 1.00 90.38 185 ARG A CA 1
ATOM 1466 C C . ARG A 1 185 ? 20.535 0.947 -21.652 1.00 90.38 185 ARG A C 1
ATOM 1468 O O . ARG A 1 185 ? 21.294 1.669 -22.290 1.00 90.38 185 ARG A O 1
ATOM 1475 N N . THR A 1 186 ? 19.301 0.637 -22.049 1.00 91.00 186 THR A N 1
ATOM 1476 C CA . THR A 1 186 ? 18.741 1.116 -23.315 1.00 91.00 186 THR A CA 1
ATOM 1477 C C . THR A 1 186 ? 18.535 2.624 -23.286 1.00 91.00 186 THR A C 1
ATOM 1479 O O . THR A 1 186 ? 18.959 3.280 -24.229 1.00 91.00 186 THR A O 1
ATOM 1482 N N . PHE A 1 187 ? 18.039 3.185 -22.176 1.00 92.00 187 PHE A N 1
ATOM 1483 C CA . PHE A 1 187 ? 17.933 4.631 -21.958 1.00 92.00 187 PHE A CA 1
ATOM 1484 C C . PHE A 1 187 ? 19.260 5.344 -22.236 1.00 92.00 187 PHE A C 1
ATOM 1486 O O . PHE A 1 187 ? 19.306 6.248 -23.058 1.00 92.00 187 PHE A O 1
ATOM 1493 N N . THR A 1 188 ? 20.365 4.868 -21.650 1.00 89.75 188 THR A N 1
ATOM 1494 C CA . THR A 1 188 ? 21.699 5.469 -21.851 1.00 89.75 188 THR A CA 1
ATOM 1495 C C . THR A 1 188 ? 22.130 5.485 -23.323 1.00 89.75 188 THR A C 1
ATOM 1497 O O . THR A 1 188 ? 22.844 6.393 -23.741 1.00 89.75 188 THR A O 1
ATOM 1500 N N . GLN A 1 189 ? 21.720 4.486 -24.111 1.00 86.81 189 GLN A N 1
ATOM 1501 C CA . GLN A 1 189 ? 22.048 4.407 -25.538 1.00 86.81 189 GLN A CA 1
ATOM 1502 C C . GLN A 1 189 ? 21.161 5.320 -26.393 1.00 86.81 189 GLN A C 1
ATOM 1504 O O . GLN A 1 189 ? 21.652 5.916 -27.348 1.00 86.81 189 GLN A O 1
ATOM 1509 N N . VAL A 1 190 ? 19.870 5.436 -26.066 1.00 88.06 190 VAL A N 1
ATOM 1510 C CA . VAL A 1 190 ? 18.893 6.169 -26.893 1.00 88.06 190 VAL A CA 1
ATOM 1511 C C . VAL A 1 190 ? 18.795 7.651 -26.531 1.00 88.06 190 VAL A C 1
ATOM 1513 O O . VAL A 1 190 ? 18.518 8.473 -27.400 1.00 88.06 190 VAL A O 1
ATOM 1516 N N . SER A 1 191 ? 19.078 8.017 -25.278 1.00 87.69 191 SER A N 1
ATOM 1517 C CA . SER A 1 191 ? 18.874 9.375 -24.763 1.00 87.69 191 SER A CA 1
ATOM 1518 C C . SER A 1 191 ? 20.003 10.350 -25.107 1.00 87.69 191 SER A C 1
ATOM 1520 O O . SER A 1 191 ? 19.924 11.521 -24.756 1.00 87.69 191 SER A O 1
ATOM 1522 N N . VAL A 1 192 ? 21.070 9.904 -25.786 1.00 83.50 192 VAL A N 1
ATOM 1523 C CA . VAL A 1 192 ? 22.266 10.722 -26.091 1.00 83.50 192 VAL A CA 1
ATOM 1524 C C . VAL A 1 192 ? 21.918 12.014 -26.841 1.00 83.50 192 VAL A C 1
ATOM 1526 O O . VAL A 1 192 ? 22.620 13.013 -26.711 1.00 83.50 192 VAL A O 1
ATOM 1529 N N . GLN A 1 193 ? 20.842 11.996 -27.627 1.00 78.19 193 GLN A N 1
ATOM 1530 C CA . GLN A 1 193 ? 20.418 13.115 -28.471 1.00 78.19 193 GLN A CA 1
ATOM 1531 C C . GLN A 1 193 ? 19.197 13.866 -27.914 1.00 78.19 193 GLN A C 1
ATOM 1533 O O . GLN A 1 193 ? 18.687 14.766 -28.579 1.00 78.19 193 GLN A O 1
ATOM 1538 N N . TRP A 1 194 ? 18.690 13.491 -26.735 1.00 85.44 194 TRP A N 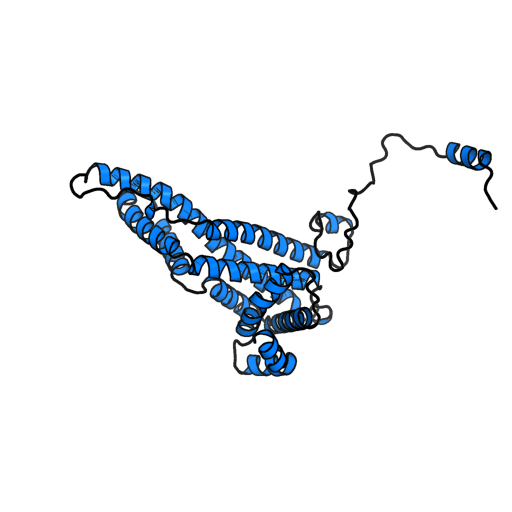1
ATOM 1539 C CA . TRP A 1 194 ? 17.441 14.032 -26.196 1.00 85.44 194 TRP A CA 1
ATOM 1540 C C . TRP A 1 194 ? 17.670 15.286 -25.350 1.00 85.44 194 TRP A C 1
ATOM 1542 O O . TRP A 1 194 ? 18.637 15.389 -24.592 1.00 85.44 194 TRP A O 1
ATOM 1552 N N . GLN A 1 195 ? 16.743 16.237 -25.471 1.00 75.38 195 GLN A N 1
ATOM 1553 C CA . GLN A 1 195 ? 16.636 17.378 -24.559 1.00 75.38 195 GLN A CA 1
ATOM 1554 C C . GLN A 1 195 ? 15.998 16.897 -23.239 1.00 75.38 195 GLN A C 1
ATOM 1556 O O . GLN A 1 195 ? 15.268 15.911 -23.245 1.00 75.38 195 GLN A O 1
ATOM 1561 N N . ASP A 1 196 ? 16.320 17.537 -22.111 1.00 78.56 196 ASP A N 1
ATOM 1562 C CA . ASP A 1 196 ? 15.823 17.185 -20.763 1.00 78.56 196 ASP A CA 1
ATOM 1563 C C . ASP A 1 196 ? 16.242 15.803 -20.218 1.00 78.56 196 ASP A C 1
ATOM 1565 O O . ASP A 1 196 ? 15.559 15.187 -19.403 1.00 78.56 196 ASP A O 1
ATOM 1569 N N . THR A 1 197 ? 17.421 15.312 -20.611 1.00 85.12 197 THR A N 1
ATOM 1570 C CA . THR A 1 197 ? 17.933 14.020 -20.116 1.00 85.12 197 THR A CA 1
ATOM 1571 C C . THR A 1 197 ? 18.197 14.018 -18.597 1.00 85.12 197 THR A C 1
ATOM 1573 O O . THR A 1 197 ? 18.137 12.961 -17.973 1.00 85.12 197 THR A O 1
ATOM 1576 N N . ASP A 1 198 ? 18.480 15.171 -17.984 1.00 87.12 198 ASP A N 1
ATOM 1577 C CA . ASP A 1 198 ? 18.856 15.243 -16.564 1.00 87.12 198 ASP A CA 1
ATOM 1578 C C . ASP A 1 198 ? 17.670 15.012 -15.616 1.00 87.12 198 ASP A C 1
ATOM 1580 O O . ASP A 1 198 ? 17.786 14.209 -14.694 1.00 87.12 198 ASP A O 1
ATOM 1584 N N . THR A 1 199 ? 16.499 15.595 -15.886 1.00 88.38 199 THR A N 1
ATOM 1585 C CA . THR A 1 199 ? 15.284 15.341 -15.087 1.00 88.38 199 THR A CA 1
ATOM 1586 C C . THR A 1 199 ? 14.830 13.887 -15.207 1.00 88.38 199 THR A C 1
ATOM 1588 O O . THR A 1 199 ? 14.484 13.251 -14.214 1.00 88.38 199 THR A O 1
ATOM 1591 N N . MET A 1 200 ? 14.909 13.309 -16.410 1.00 87.75 200 MET A N 1
ATOM 1592 C CA . MET A 1 200 ? 14.607 11.890 -16.623 1.00 87.75 200 MET A CA 1
ATOM 1593 C C . MET A 1 200 ? 15.566 10.968 -15.858 1.00 87.75 200 MET A C 1
ATOM 1595 O O . MET A 1 200 ? 15.163 9.888 -15.424 1.00 87.75 200 MET A O 1
ATOM 1599 N N . ARG A 1 201 ? 16.833 11.372 -15.684 1.00 89.75 201 ARG A N 1
ATOM 1600 C CA . ARG A 1 201 ? 17.807 10.635 -14.863 1.00 89.75 201 ARG A CA 1
ATOM 1601 C C . ARG A 1 201 ? 17.468 10.711 -13.378 1.00 89.75 201 ARG A C 1
ATOM 1603 O O . ARG A 1 201 ? 17.544 9.683 -12.718 1.00 89.75 201 ARG A O 1
ATOM 1610 N N . GLU A 1 202 ? 17.048 11.869 -12.876 1.00 91.81 202 GLU A N 1
ATOM 1611 C CA . GLU A 1 202 ? 16.599 12.010 -11.484 1.00 91.81 202 GLU A CA 1
ATOM 1612 C C . GLU A 1 202 ? 15.391 11.104 -11.194 1.00 91.81 202 GLU A C 1
ATOM 1614 O O . GLU A 1 202 ? 15.426 10.309 -10.256 1.00 91.81 202 GLU A O 1
ATOM 1619 N N . GLU A 1 203 ? 14.365 11.120 -12.055 1.00 90.50 203 GLU A N 1
ATOM 1620 C CA . GLU A 1 203 ? 13.206 10.223 -11.909 1.00 90.50 203 GLU A CA 1
ATOM 1621 C C . GLU A 1 203 ? 13.600 8.738 -11.963 1.00 90.50 203 GLU A C 1
ATOM 1623 O O . GLU A 1 203 ? 12.998 7.883 -11.301 1.00 90.50 203 GLU A O 1
ATOM 1628 N N . LEU A 1 204 ? 14.605 8.408 -12.776 1.00 93.00 204 LEU A N 1
ATOM 1629 C CA . LEU A 1 204 ? 15.130 7.056 -12.899 1.00 93.00 204 LEU A CA 1
ATOM 1630 C C . LEU A 1 204 ? 15.862 6.614 -11.628 1.00 93.00 204 LEU A 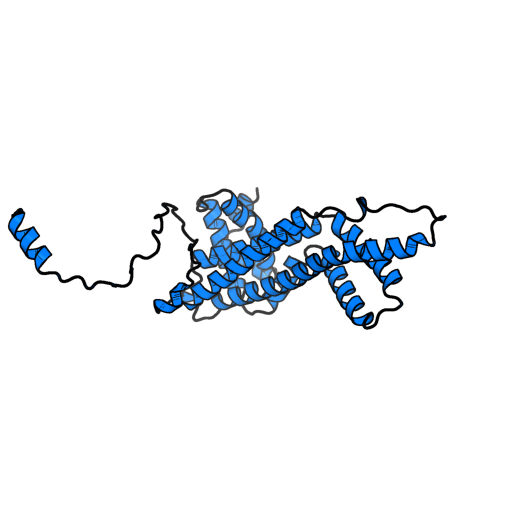C 1
ATOM 1632 O O . LEU A 1 204 ? 15.698 5.467 -11.202 1.00 93.00 204 LEU A O 1
ATOM 1636 N N . ASP A 1 205 ? 16.641 7.506 -11.024 1.00 94.69 205 ASP A N 1
ATOM 1637 C CA . ASP A 1 205 ? 17.352 7.259 -9.773 1.00 9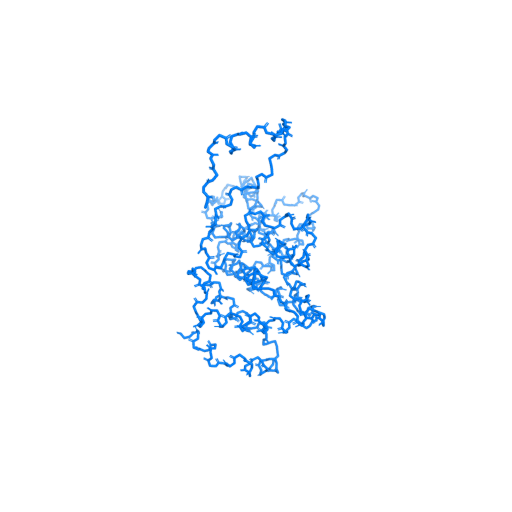4.69 205 ASP A CA 1
ATOM 1638 C C . ASP A 1 205 ? 16.370 7.097 -8.603 1.00 94.69 205 ASP A C 1
ATOM 1640 O O . ASP A 1 205 ? 16.489 6.142 -7.827 1.00 94.69 205 ASP A O 1
ATOM 1644 N N . ASP A 1 206 ? 15.327 7.924 -8.534 1.00 95.62 206 ASP A N 1
ATOM 1645 C CA . ASP A 1 206 ? 14.251 7.784 -7.548 1.00 95.62 206 ASP A CA 1
ATOM 1646 C C . ASP A 1 206 ? 13.533 6.437 -7.680 1.00 95.62 206 ASP A C 1
ATOM 1648 O O . ASP A 1 206 ? 13.314 5.725 -6.689 1.00 95.62 206 ASP A O 1
ATOM 1652 N N . LEU A 1 207 ? 13.185 6.042 -8.910 1.00 96.50 207 LEU A N 1
ATOM 1653 C CA . LEU A 1 207 ? 12.572 4.741 -9.164 1.00 96.50 207 LEU A CA 1
ATOM 1654 C C . LEU A 1 207 ? 13.532 3.596 -8.806 1.00 96.50 207 LEU A C 1
ATOM 1656 O O . LEU A 1 207 ? 13.108 2.580 -8.252 1.00 96.50 207 LEU A O 1
ATOM 1660 N N . GLN A 1 208 ? 14.833 3.746 -9.064 1.00 96.38 208 GLN A N 1
ATOM 1661 C CA . GLN A 1 208 ? 15.837 2.758 -8.674 1.00 96.38 208 GLN A CA 1
ATOM 1662 C C . GLN A 1 208 ? 15.883 2.565 -7.158 1.00 96.38 208 GLN A C 1
ATOM 1664 O O . GLN A 1 208 ? 15.925 1.419 -6.691 1.00 96.38 208 GLN A O 1
ATOM 1669 N N . ILE A 1 209 ? 15.886 3.656 -6.389 1.00 96.62 209 ILE A N 1
ATOM 1670 C CA . ILE A 1 209 ? 15.872 3.604 -4.923 1.00 96.62 209 ILE A CA 1
ATOM 1671 C C . ILE A 1 209 ? 14.616 2.869 -4.463 1.00 96.62 209 ILE A C 1
ATOM 1673 O O . ILE A 1 209 ? 14.718 1.912 -3.690 1.00 96.62 209 ILE A O 1
ATOM 1677 N N . PHE A 1 210 ? 13.450 3.238 -5.003 1.00 97.25 210 PHE A N 1
ATOM 1678 C CA . PHE A 1 210 ? 12.192 2.568 -4.695 1.00 97.25 210 PHE A CA 1
ATOM 1679 C C . PHE A 1 210 ? 12.270 1.067 -4.972 1.00 97.25 210 PHE A C 1
ATOM 1681 O O . PHE A 1 210 ? 12.023 0.271 -4.069 1.00 97.25 210 PHE A O 1
ATOM 1688 N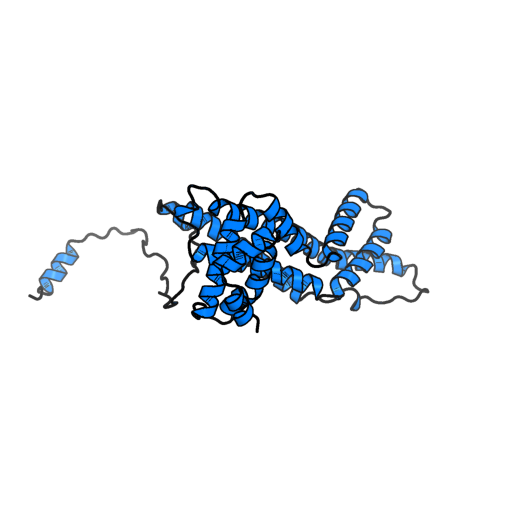 N . LEU A 1 211 ? 12.657 0.657 -6.184 1.00 96.06 211 LEU A N 1
ATOM 1689 C CA . LEU A 1 211 ? 12.685 -0.746 -6.604 1.00 96.06 211 LEU A CA 1
ATOM 1690 C C . LEU A 1 211 ? 13.691 -1.595 -5.818 1.00 96.06 211 LEU A C 1
ATOM 1692 O O . LEU A 1 211 ? 13.360 -2.724 -5.443 1.00 96.06 211 LEU A O 1
ATOM 1696 N N . SER A 1 212 ? 14.875 -1.053 -5.530 1.00 95.00 212 SER A N 1
ATOM 1697 C CA . SER A 1 212 ? 15.953 -1.760 -4.824 1.00 95.00 212 SER A CA 1
ATOM 1698 C C . SER A 1 212 ? 15.737 -1.859 -3.313 1.00 95.00 212 SER A C 1
ATOM 1700 O O . SER A 1 212 ? 16.150 -2.846 -2.697 1.00 95.00 212 SER A O 1
ATOM 1702 N N . THR A 1 213 ? 15.048 -0.887 -2.715 1.00 96.12 213 THR A N 1
ATOM 1703 C CA . THR A 1 213 ? 14.770 -0.879 -1.278 1.00 96.12 213 THR A CA 1
ATOM 1704 C C . THR A 1 213 ? 13.732 -1.948 -0.939 1.00 96.12 213 THR A C 1
ATOM 1706 O O . THR A 1 213 ? 12.649 -2.018 -1.533 1.00 96.12 213 THR A O 1
ATOM 1709 N N . ARG A 1 214 ? 14.066 -2.830 0.009 1.00 94.38 214 ARG A N 1
ATOM 1710 C CA . ARG A 1 214 ? 13.097 -3.772 0.582 1.00 94.38 214 ARG A CA 1
ATOM 1711 C C . ARG A 1 214 ? 12.185 -3.029 1.538 1.00 94.38 214 ARG A C 1
ATOM 1713 O O . ARG A 1 214 ? 12.678 -2.214 2.309 1.00 94.38 214 ARG A O 1
ATOM 1720 N N . TRP A 1 215 ? 10.899 -3.362 1.506 1.00 94.25 215 TRP A N 1
ATOM 1721 C CA . TRP A 1 215 ? 9.899 -2.746 2.376 1.00 94.25 215 TRP A CA 1
ATOM 1722 C C . TRP A 1 215 ? 9.764 -1.228 2.178 1.00 94.25 215 TRP A C 1
ATOM 1724 O O . TRP A 1 215 ? 9.534 -0.484 3.127 1.00 94.25 215 TRP A O 1
ATOM 1734 N N . ALA A 1 216 ? 9.987 -0.749 0.950 1.00 97.06 216 ALA A N 1
ATOM 1735 C CA . ALA A 1 216 ? 10.058 0.681 0.659 1.00 97.06 216 ALA A CA 1
ATOM 1736 C C . ALA A 1 216 ? 8.737 1.399 0.980 1.00 97.06 216 ALA A C 1
ATOM 1738 O O . ALA A 1 216 ? 8.753 2.532 1.457 1.00 97.06 216 ALA A O 1
ATOM 1739 N N . ILE A 1 217 ? 7.603 0.731 0.745 1.00 97.75 217 ILE A N 1
ATOM 1740 C CA . ILE A 1 217 ? 6.269 1.289 0.991 1.00 97.75 217 ILE A CA 1
ATOM 1741 C C . ILE A 1 217 ? 6.007 1.374 2.496 1.00 97.75 217 ILE A C 1
ATOM 1743 O O . ILE A 1 217 ? 5.563 2.412 2.986 1.00 97.75 217 ILE A O 1
ATOM 1747 N N . LEU A 1 218 ? 6.323 0.316 3.250 1.00 95.94 218 LEU A N 1
ATOM 1748 C CA . LEU A 1 218 ? 6.139 0.316 4.704 1.00 95.94 218 LEU A CA 1
ATOM 1749 C C . LEU A 1 218 ? 7.092 1.277 5.422 1.00 95.94 218 LEU A C 1
ATOM 1751 O O . LEU A 1 218 ? 6.675 1.947 6.365 1.00 95.94 218 LEU A O 1
ATOM 1755 N N . LEU A 1 219 ? 8.337 1.403 4.956 1.00 96.06 219 LEU A N 1
ATOM 1756 C CA . LEU A 1 219 ? 9.278 2.402 5.470 1.00 96.06 219 LEU A CA 1
ATOM 1757 C C . LEU A 1 219 ? 8.772 3.824 5.209 1.00 96.06 219 LEU A C 1
ATOM 1759 O O . LEU A 1 219 ? 8.824 4.666 6.103 1.00 96.06 219 LEU A O 1
ATOM 1763 N N . ASN A 1 220 ? 8.230 4.089 4.018 1.00 97.38 220 ASN A N 1
ATOM 1764 C CA . ASN A 1 220 ? 7.614 5.378 3.722 1.00 97.38 220 ASN A CA 1
ATOM 1765 C C . ASN A 1 220 ? 6.405 5.650 4.633 1.00 97.38 220 ASN A C 1
ATOM 1767 O O . ASN A 1 220 ? 6.294 6.736 5.195 1.00 97.38 220 ASN A O 1
ATOM 1771 N N . LEU A 1 221 ? 5.538 4.657 4.855 1.00 96.38 221 LEU A N 1
ATOM 1772 C CA . LEU A 1 221 ? 4.423 4.782 5.794 1.00 96.38 221 LEU A CA 1
ATOM 1773 C C . LEU A 1 221 ? 4.898 5.101 7.216 1.00 96.38 221 LEU A C 1
ATOM 1775 O O . LEU A 1 221 ? 4.329 5.978 7.861 1.00 96.38 221 LEU A O 1
ATOM 1779 N N . GLN A 1 222 ? 5.953 4.438 7.692 1.00 93.75 222 GLN A N 1
ATOM 1780 C CA . GLN A 1 222 ? 6.545 4.722 8.998 1.00 93.75 222 GLN A CA 1
ATOM 1781 C C . GLN A 1 222 ? 7.049 6.171 9.088 1.00 93.75 222 GLN A C 1
ATOM 1783 O O . GLN A 1 222 ? 6.815 6.839 10.094 1.00 93.75 222 GLN A O 1
ATOM 1788 N N . VAL A 1 223 ? 7.696 6.679 8.033 1.00 94.25 223 VAL A N 1
ATOM 1789 C CA . VAL A 1 223 ? 8.135 8.081 7.958 1.00 94.25 223 VAL A CA 1
ATOM 1790 C C . VAL A 1 223 ? 6.942 9.035 8.014 1.00 94.25 223 VAL A C 1
ATOM 1792 O O . VAL A 1 223 ? 6.971 9.991 8.788 1.00 94.25 223 VAL A O 1
ATOM 1795 N N . GLU A 1 224 ? 5.882 8.782 7.243 1.00 95.50 224 GLU A N 1
ATOM 1796 C CA . GLU A 1 224 ? 4.684 9.629 7.263 1.00 95.50 224 GLU A CA 1
ATOM 1797 C C . GLU A 1 224 ? 3.987 9.603 8.628 1.00 95.50 224 GLU A C 1
ATOM 1799 O O . GLU A 1 224 ? 3.595 10.656 9.124 1.00 95.50 224 GLU A O 1
ATOM 1804 N N . MET A 1 225 ? 3.905 8.443 9.288 1.00 91.31 225 MET A N 1
ATOM 1805 C CA . MET A 1 225 ? 3.370 8.331 10.650 1.00 91.31 225 MET A CA 1
ATOM 1806 C C . MET A 1 225 ? 4.228 9.062 11.685 1.00 91.31 225 MET A C 1
ATOM 1808 O O . MET A 1 225 ? 3.685 9.643 12.615 1.00 91.31 225 MET A O 1
ATOM 1812 N N . PHE A 1 226 ? 5.553 9.081 11.534 1.00 87.69 226 PHE A N 1
ATOM 1813 C CA . PHE A 1 226 ? 6.425 9.821 12.448 1.00 87.69 226 PHE A CA 1
ATOM 1814 C C . PHE A 1 226 ? 6.276 11.344 12.299 1.00 87.69 226 PHE A C 1
ATOM 1816 O O . PHE A 1 226 ? 6.443 12.089 13.263 1.00 87.69 226 PHE A O 1
ATOM 1823 N N . ARG A 1 227 ? 5.935 11.830 11.098 1.00 90.12 227 ARG A N 1
ATOM 1824 C CA . ARG A 1 227 ? 5.688 13.263 10.851 1.00 90.12 227 ARG A CA 1
ATOM 1825 C C . ARG A 1 227 ? 4.432 13.778 11.546 1.00 90.12 227 ARG A C 1
ATOM 1827 O O . ARG A 1 227 ? 4.324 14.980 11.794 1.00 90.12 227 ARG A O 1
ATOM 1834 N N . VAL A 1 228 ? 3.478 12.898 11.838 1.00 86.69 228 VAL A N 1
ATOM 1835 C CA . VAL A 1 228 ? 2.221 13.255 12.490 1.00 86.69 228 VAL A CA 1
ATOM 1836 C C . VAL A 1 228 ? 2.256 12.901 13.981 1.00 86.69 228 VAL A C 1
ATOM 1838 O O . VAL A 1 228 ? 2.523 11.779 14.391 1.00 86.69 228 VAL A O 1
ATOM 1841 N N . ASN A 1 229 ? 1.968 13.882 14.836 1.00 81.56 229 ASN A N 1
ATOM 1842 C CA . ASN A 1 229 ? 2.039 13.684 16.286 1.00 81.56 229 ASN A CA 1
ATOM 1843 C C . ASN A 1 229 ? 0.945 12.730 16.800 1.00 81.56 229 ASN A C 1
ATOM 1845 O O . ASN A 1 229 ? -0.209 12.828 16.382 1.00 81.56 229 ASN A O 1
ATOM 1849 N N . ASN A 1 230 ? 1.287 11.916 17.806 1.00 81.88 230 ASN A N 1
ATOM 1850 C CA . ASN A 1 230 ? 0.367 11.082 18.595 1.00 81.88 230 ASN A CA 1
ATOM 1851 C C . ASN A 1 230 ? -0.353 9.951 17.829 1.00 81.88 230 ASN A C 1
ATOM 1853 O O . ASN A 1 230 ? -1.442 9.544 18.234 1.00 81.88 230 ASN A O 1
ATOM 1857 N N . VAL A 1 231 ? 0.214 9.410 16.747 1.00 86.88 231 VAL A N 1
ATOM 1858 C CA . VAL A 1 231 ? -0.388 8.263 16.023 1.00 86.88 231 VAL A CA 1
ATOM 1859 C C . VAL A 1 231 ? -0.410 6.970 16.850 1.00 86.88 231 VAL A C 1
ATOM 1861 O O . VAL A 1 231 ? -1.219 6.080 16.596 1.00 86.88 231 VAL A O 1
ATOM 1864 N N . GLU A 1 232 ? 0.394 6.872 17.905 1.00 84.88 232 GLU A N 1
ATOM 1865 C CA . GLU A 1 232 ? 0.428 5.677 18.754 1.00 84.88 232 GLU A CA 1
ATOM 1866 C C . GLU A 1 232 ? -0.919 5.333 19.403 1.00 84.88 232 GLU A C 1
ATOM 1868 O O . GLU A 1 232 ? -1.259 4.156 19.530 1.00 84.88 232 GLU A O 1
ATOM 1873 N N . ASP A 1 233 ? -1.725 6.339 19.757 1.00 84.94 233 ASP A N 1
ATOM 1874 C CA . ASP A 1 233 ? -3.039 6.115 20.369 1.00 84.94 233 ASP A CA 1
ATOM 1875 C C . ASP A 1 233 ? -3.971 5.338 19.431 1.00 84.94 233 ASP A C 1
ATOM 1877 O O . ASP A 1 233 ? -4.631 4.382 19.842 1.00 84.94 233 ASP A O 1
ATOM 1881 N N . ILE A 1 234 ? -4.010 5.730 18.155 1.00 91.00 234 ILE A N 1
ATOM 1882 C CA . ILE A 1 234 ? -4.872 5.094 17.157 1.00 91.00 234 ILE A CA 1
ATOM 1883 C C . ILE A 1 234 ? -4.312 3.742 16.710 1.00 91.00 234 ILE A C 1
ATOM 1885 O O . ILE A 1 234 ? -5.089 2.811 16.496 1.00 91.00 234 ILE A O 1
ATOM 1889 N N . LEU A 1 235 ? -2.985 3.576 16.662 1.00 92.31 235 LEU A N 1
ATOM 1890 C CA . LEU A 1 235 ? -2.366 2.268 16.421 1.00 92.31 235 LEU A CA 1
ATOM 1891 C C . LEU A 1 235 ? -2.781 1.252 17.488 1.00 92.31 235 LEU A C 1
ATOM 1893 O O . LEU A 1 235 ? -3.141 0.125 17.155 1.00 92.31 235 LEU A O 1
ATOM 1897 N N . GLN A 1 236 ? -2.815 1.652 18.760 1.00 89.75 236 GLN A N 1
ATOM 1898 C CA . GLN A 1 236 ? -3.278 0.776 19.837 1.00 89.75 236 GLN A CA 1
ATOM 1899 C C . GLN A 1 236 ? -4.747 0.375 19.667 1.00 89.75 236 GLN A C 1
ATOM 1901 O O . GLN A 1 236 ? -5.076 -0.800 19.835 1.00 89.75 236 GLN A O 1
ATOM 1906 N N . VAL A 1 237 ? -5.621 1.317 19.298 1.00 92.31 237 VAL A N 1
ATOM 1907 C CA . VAL A 1 237 ? -7.038 1.028 19.016 1.00 92.31 237 VAL A CA 1
ATOM 1908 C C . VAL A 1 237 ? -7.169 0.026 17.865 1.00 92.31 237 VAL A C 1
ATOM 1910 O O . VAL A 1 237 ? -7.916 -0.943 17.983 1.00 92.31 237 VAL A O 1
ATOM 1913 N N . LEU A 1 238 ? -6.407 0.207 16.782 1.00 95.25 238 LEU A N 1
ATOM 1914 C CA . LEU A 1 238 ? -6.403 -0.704 15.634 1.00 95.25 238 LEU A CA 1
ATOM 1915 C C . LEU A 1 238 ? -5.904 -2.106 16.004 1.00 95.25 238 LEU A C 1
ATOM 1917 O O . LEU A 1 238 ? -6.491 -3.095 15.566 1.00 95.25 238 LEU A O 1
ATOM 1921 N N . ILE A 1 239 ? -4.856 -2.210 16.828 1.00 95.19 239 ILE A N 1
ATOM 1922 C CA . ILE A 1 239 ? -4.325 -3.497 17.300 1.00 95.19 239 ILE A CA 1
ATOM 1923 C C . ILE A 1 239 ? -5.365 -4.223 18.152 1.00 95.19 239 ILE A C 1
ATOM 1925 O O . ILE A 1 239 ? -5.632 -5.398 17.908 1.00 95.19 239 ILE A O 1
ATOM 1929 N N . ILE A 1 240 ? -5.975 -3.535 19.123 1.00 93.19 240 ILE A N 1
ATOM 1930 C CA . ILE A 1 240 ? -7.023 -4.117 19.974 1.00 93.19 240 ILE A CA 1
ATOM 1931 C C . ILE A 1 240 ? -8.185 -4.599 19.109 1.00 93.19 240 ILE A C 1
ATOM 1933 O O . ILE A 1 240 ? -8.590 -5.753 19.234 1.00 93.19 240 ILE A O 1
ATOM 1937 N N . PHE A 1 241 ? -8.647 -3.762 18.178 1.00 93.88 241 PHE A N 1
ATOM 1938 C CA . PHE A 1 241 ? -9.716 -4.118 17.253 1.00 93.88 241 PHE A CA 1
ATOM 1939 C C . PHE A 1 241 ? -9.376 -5.362 16.422 1.00 93.88 241 PHE A C 1
ATOM 1941 O O . PHE A 1 241 ? -10.217 -6.249 16.289 1.00 93.88 241 PHE A O 1
ATOM 1948 N N . CYS A 1 242 ? -8.150 -5.474 15.900 1.00 94.62 242 CYS A N 1
ATOM 1949 C CA . CYS A 1 242 ? -7.719 -6.654 15.149 1.00 94.62 242 CYS A CA 1
ATOM 1950 C C . CYS A 1 242 ? -7.707 -7.915 16.017 1.00 94.62 242 CYS A C 1
ATOM 1952 O O . CYS A 1 242 ? -8.236 -8.944 15.605 1.00 94.62 242 CYS A O 1
ATOM 1954 N N . VAL A 1 243 ? -7.124 -7.838 17.216 1.00 94.00 243 VAL A N 1
ATOM 1955 C CA . VAL A 1 243 ? -7.028 -8.977 18.140 1.00 94.00 243 VAL A CA 1
ATOM 1956 C C . VAL A 1 243 ? -8.420 -9.446 18.561 1.00 94.00 243 VAL A C 1
ATOM 1958 O O . VAL A 1 243 ? -8.711 -10.634 18.475 1.00 94.00 243 VAL A O 1
ATOM 1961 N N . GLU A 1 244 ? -9.300 -8.528 18.961 1.00 92.38 244 GLU A N 1
ATOM 1962 C CA . GLU A 1 244 ? -10.677 -8.859 19.344 1.00 92.38 244 GLU A CA 1
ATOM 1963 C C . GLU A 1 244 ? -11.477 -9.419 18.169 1.00 92.38 244 GLU A C 1
ATOM 1965 O O . GLU A 1 244 ? -12.167 -10.422 18.326 1.00 92.38 244 GLU A O 1
ATOM 1970 N N . SER A 1 245 ? -11.336 -8.836 16.977 1.00 91.38 245 SER A N 1
ATOM 1971 C CA . SER A 1 245 ? -12.032 -9.322 15.781 1.00 91.38 245 SER A CA 1
ATOM 1972 C C . SER A 1 245 ? -11.587 -10.729 15.373 1.00 91.38 245 SER A C 1
ATOM 1974 O O . SER A 1 245 ? -12.407 -11.507 14.889 1.00 91.38 245 SER A O 1
ATOM 1976 N N . VAL A 1 246 ? -10.307 -11.070 15.571 1.00 90.00 246 VAL A N 1
ATOM 1977 C CA . VAL A 1 246 ? -9.779 -12.419 15.315 1.00 90.00 246 VAL A CA 1
ATOM 1978 C C . VAL A 1 246 ? -10.238 -13.411 16.385 1.00 90.00 246 VAL A C 1
ATOM 1980 O O . VAL A 1 246 ? -10.638 -14.516 16.041 1.00 90.00 246 VAL A O 1
ATOM 1983 N N . GLU A 1 247 ? -10.190 -13.044 17.667 1.00 90.00 247 GLU A N 1
ATOM 1984 C CA . GLU A 1 247 ? -10.557 -13.945 18.770 1.00 90.00 247 GLU A CA 1
ATOM 1985 C C . GLU A 1 247 ? -12.062 -14.214 18.862 1.00 90.00 247 GLU A C 1
ATOM 1987 O O . GLU A 1 247 ? -12.467 -15.309 19.246 1.00 90.00 247 GLU A O 1
ATOM 1992 N N . LEU A 1 248 ? -12.891 -13.224 18.524 1.00 87.69 248 LEU A N 1
ATOM 1993 C CA . LEU A 1 248 ? -14.350 -13.335 18.559 1.00 87.69 248 LEU A CA 1
ATOM 1994 C C . LEU A 1 248 ? -14.944 -13.860 17.242 1.00 87.69 248 LEU A C 1
ATOM 1996 O O . LEU A 1 248 ? -16.167 -13.888 17.114 1.00 87.69 248 LEU A O 1
ATOM 2000 N N . ASP A 1 249 ? -14.102 -14.226 16.266 1.00 79.31 249 ASP A N 1
ATOM 2001 C CA . ASP A 1 249 ? -14.504 -14.590 14.899 1.00 79.31 249 ASP A CA 1
ATOM 2002 C C . ASP A 1 249 ? -15.491 -13.566 14.291 1.00 79.31 249 ASP A C 1
ATOM 2004 O O . ASP A 1 249 ? -16.475 -13.905 13.634 1.00 79.31 249 ASP A O 1
ATOM 2008 N N . PHE A 1 250 ? -15.227 -12.273 14.517 1.00 75.94 250 PHE A N 1
ATOM 2009 C CA . PHE A 1 250 ? -16.083 -11.179 14.045 1.00 75.94 250 PHE A CA 1
ATOM 2010 C C . PHE A 1 250 ? -15.955 -10.944 12.528 1.00 75.94 250 PHE A C 1
ATOM 2012 O O . PHE A 1 250 ? -16.798 -10.289 11.919 1.00 75.94 250 PHE A O 1
ATOM 2019 N N . ALA A 1 251 ? -14.905 -11.488 11.903 1.00 67.81 251 ALA A N 1
ATOM 2020 C CA . ALA A 1 251 ? -14.753 -11.528 10.454 1.00 67.81 251 ALA A CA 1
ATOM 2021 C C . ALA A 1 251 ? -15.674 -12.604 9.858 1.00 67.81 251 ALA A C 1
ATOM 2023 O O . ALA A 1 251 ? -15.474 -13.797 10.088 1.00 67.81 251 ALA A O 1
ATOM 2024 N N . LEU A 1 252 ? -16.663 -12.184 9.065 1.00 63.88 252 LEU A N 1
ATOM 2025 C CA . LEU A 1 252 ? -17.641 -13.096 8.470 1.00 63.88 252 LEU A CA 1
ATOM 2026 C C . LEU A 1 252 ? -17.007 -13.923 7.345 1.00 63.88 252 LEU A C 1
ATOM 2028 O O . LEU A 1 252 ? -17.327 -15.100 7.177 1.00 63.88 252 LEU A O 1
ATOM 2032 N N . LEU A 1 253 ? -16.110 -13.305 6.569 1.00 76.00 253 LEU A N 1
ATOM 2033 C CA . LEU A 1 253 ? -15.488 -13.925 5.403 1.00 76.00 253 LEU A CA 1
ATOM 2034 C C . LEU A 1 253 ? -13.985 -14.157 5.608 1.00 76.00 253 LEU A C 1
ATOM 2036 O O . LEU A 1 253 ? -13.270 -13.342 6.193 1.00 76.00 253 LEU A O 1
ATOM 2040 N N . PHE A 1 254 ? -13.464 -15.245 5.028 1.00 82.81 254 PHE A N 1
ATOM 2041 C CA . PHE A 1 254 ? -12.030 -15.562 5.066 1.00 82.81 254 PHE A CA 1
ATOM 2042 C C . PHE A 1 254 ? -11.114 -14.410 4.612 1.00 82.81 254 PHE A C 1
ATOM 2044 O O . PHE A 1 254 ? -10.104 -14.178 5.276 1.00 82.81 254 PHE A O 1
ATOM 2051 N N . PRO A 1 255 ? -11.424 -13.642 3.543 1.00 85.31 255 PRO A N 1
ATOM 2052 C CA . PRO A 1 255 ? -10.598 -12.504 3.151 1.00 85.31 255 PRO A CA 1
ATOM 2053 C C . PRO A 1 255 ? -10.467 -11.440 4.244 1.00 85.31 255 PRO A C 1
ATOM 2055 O O . PRO A 1 255 ? -9.384 -10.889 4.411 1.00 85.31 255 PRO A O 1
ATOM 2058 N N . GLU A 1 256 ? -11.525 -11.181 5.016 1.00 86.19 256 GLU A N 1
ATOM 2059 C CA . GLU A 1 256 ? -11.508 -10.209 6.116 1.00 86.19 256 GLU A CA 1
ATOM 2060 C C . GLU A 1 256 ? -10.624 -10.703 7.259 1.00 86.19 256 GLU A C 1
ATOM 2062 O O . GLU A 1 256 ? -9.790 -9.957 7.768 1.00 86.19 256 GLU A O 1
ATOM 2067 N N . ARG A 1 257 ? -10.715 -11.995 7.594 1.00 90.00 257 ARG A N 1
ATOM 2068 C CA . ARG A 1 257 ? -9.800 -12.621 8.554 1.00 90.00 257 ARG A CA 1
ATOM 2069 C C . ARG A 1 257 ? -8.346 -12.503 8.094 1.00 90.00 257 ARG A C 1
ATOM 2071 O O . ARG A 1 257 ? -7.471 -12.186 8.895 1.00 90.00 257 ARG A O 1
ATOM 2078 N N . HIS A 1 258 ? -8.072 -12.716 6.807 1.00 92.06 258 HIS A N 1
ATOM 2079 C CA . HIS A 1 258 ? -6.717 -12.600 6.268 1.00 92.06 258 HIS A CA 1
ATOM 2080 C C . HIS A 1 258 ? -6.183 -11.163 6.287 1.00 92.06 258 HIS A C 1
ATOM 2082 O O . HIS A 1 258 ? -4.988 -10.989 6.513 1.00 92.06 258 HIS A O 1
ATOM 2088 N N . VAL A 1 259 ? -7.040 -10.152 6.088 1.00 95.00 259 VAL A N 1
ATOM 2089 C CA . VAL A 1 259 ? -6.670 -8.737 6.275 1.00 95.00 259 VAL A CA 1
ATOM 2090 C C . VAL A 1 259 ? -6.144 -8.539 7.693 1.00 95.00 259 VAL A C 1
ATOM 2092 O O . VAL A 1 259 ? -5.009 -8.103 7.857 1.00 95.00 259 VAL A O 1
ATOM 2095 N N . LEU A 1 260 ? -6.918 -8.940 8.708 1.00 94.44 260 LEU A N 1
ATOM 2096 C CA . LEU A 1 260 ? -6.541 -8.782 10.118 1.00 94.44 260 LEU A CA 1
ATOM 2097 C C . LEU A 1 260 ? -5.204 -9.467 10.437 1.00 94.44 260 LEU A C 1
ATOM 2099 O O . LEU A 1 260 ? -4.334 -8.868 11.066 1.00 94.44 260 LEU A O 1
ATOM 2103 N N . LEU A 1 261 ? -5.012 -10.698 9.958 1.00 94.06 261 LEU A N 1
ATOM 2104 C CA . LEU A 1 261 ? -3.785 -11.463 10.199 1.00 94.06 261 LEU A CA 1
ATOM 2105 C C . LEU A 1 261 ? -2.553 -10.872 9.498 1.00 94.06 261 LEU A C 1
ATOM 2107 O O . LEU A 1 261 ? -1.456 -10.964 10.044 1.00 94.06 261 LEU A O 1
ATOM 2111 N N . ARG A 1 262 ? -2.706 -10.259 8.315 1.00 95.44 262 ARG A N 1
ATOM 2112 C CA . ARG A 1 262 ? -1.592 -9.614 7.595 1.00 95.44 262 ARG A CA 1
ATOM 2113 C C . ARG A 1 262 ? -1.204 -8.269 8.197 1.00 95.44 262 ARG A C 1
ATOM 2115 O O . ARG A 1 262 ? -0.015 -7.970 8.280 1.00 95.44 262 ARG A O 1
ATOM 2122 N N . VAL A 1 263 ? -2.180 -7.464 8.616 1.00 97.19 263 VAL A N 1
ATOM 2123 C CA . VAL A 1 263 ? -1.914 -6.113 9.136 1.00 97.19 263 VAL A CA 1
ATOM 2124 C C . VAL A 1 263 ? -1.488 -6.107 10.598 1.00 97.19 263 VAL A C 1
ATOM 2126 O O . VAL A 1 263 ? -0.718 -5.235 10.987 1.00 97.19 263 VAL A O 1
ATOM 2129 N N . LEU A 1 264 ? -1.932 -7.072 11.411 1.00 95.75 264 LEU A N 1
ATOM 2130 C CA . LEU A 1 264 ? -1.627 -7.103 12.844 1.00 95.75 264 LEU A CA 1
ATOM 2131 C C . LEU A 1 264 ? -0.113 -7.091 13.154 1.00 95.75 264 LEU A C 1
ATOM 2133 O O . LEU A 1 264 ? 0.292 -6.264 13.970 1.00 95.75 264 LEU A O 1
ATOM 2137 N N . PRO A 1 265 ? 0.752 -7.909 12.513 1.00 94.19 265 PRO A N 1
ATOM 2138 C CA . PRO A 1 265 ? 2.199 -7.824 12.723 1.00 94.19 265 PRO A CA 1
ATOM 2139 C C . PRO A 1 265 ? 2.766 -6.446 12.376 1.00 94.19 265 PRO A C 1
ATOM 2141 O O . PRO A 1 265 ? 3.616 -5.926 13.093 1.00 94.19 265 PRO A O 1
ATOM 2144 N N . VAL A 1 266 ? 2.278 -5.842 11.290 1.00 94.94 266 VAL A N 1
ATOM 2145 C CA . VAL A 1 266 ? 2.741 -4.536 10.807 1.00 94.94 266 VAL A CA 1
ATOM 2146 C C . VAL A 1 266 ? 2.350 -3.438 11.788 1.00 94.94 266 VAL A C 1
ATOM 2148 O O . VAL A 1 266 ? 3.190 -2.625 12.154 1.00 94.94 266 VAL A O 1
ATOM 2151 N N . LEU A 1 267 ? 1.112 -3.455 12.287 1.00 95.19 267 LEU A N 1
ATOM 2152 C CA . LEU A 1 267 ? 0.655 -2.526 13.319 1.00 95.19 267 LEU A CA 1
ATOM 2153 C C . LEU A 1 267 ? 1.477 -2.644 14.603 1.00 95.19 267 LEU A C 1
ATOM 2155 O O . LEU A 1 267 ? 1.835 -1.622 15.179 1.00 95.19 267 LEU A O 1
ATOM 2159 N N . VAL A 1 268 ? 1.799 -3.869 15.038 1.00 93.00 268 VAL A N 1
ATOM 2160 C CA . VAL A 1 268 ? 2.655 -4.086 16.213 1.00 93.00 268 VAL A CA 1
ATOM 2161 C C . VAL A 1 268 ? 4.029 -3.464 15.980 1.00 93.00 268 VAL A C 1
ATOM 2163 O O . VAL A 1 268 ? 4.462 -2.678 16.810 1.00 93.00 268 VAL A O 1
ATOM 2166 N N . VAL A 1 269 ? 4.673 -3.729 14.839 1.00 91.44 269 VAL A N 1
ATOM 2167 C CA . VAL A 1 269 ? 5.982 -3.137 14.507 1.00 91.44 269 VAL A CA 1
ATOM 2168 C C . VAL A 1 269 ? 5.925 -1.607 14.481 1.00 91.44 269 VAL A C 1
ATOM 2170 O O . VAL A 1 269 ? 6.819 -0.958 15.020 1.00 91.44 269 VAL A O 1
ATOM 2173 N N . LEU A 1 270 ? 4.871 -1.024 13.902 1.00 90.88 270 LEU A N 1
ATOM 2174 C CA . LEU A 1 270 ? 4.678 0.430 13.860 1.00 90.88 270 LEU A CA 1
ATOM 2175 C C . LEU A 1 270 ? 4.460 1.032 15.258 1.00 90.88 270 LEU A C 1
ATOM 2177 O O . LEU A 1 270 ? 4.944 2.127 15.527 1.00 90.88 270 LEU A O 1
ATOM 2181 N N . ALA A 1 271 ? 3.760 0.320 16.144 1.00 89.44 271 ALA A N 1
ATOM 2182 C CA . ALA A 1 271 ? 3.477 0.751 17.513 1.00 89.44 271 ALA A CA 1
ATOM 2183 C C . ALA A 1 271 ? 4.630 0.494 18.500 1.00 89.44 271 ALA A C 1
ATOM 2185 O O . ALA A 1 271 ? 4.586 0.980 19.625 1.00 89.44 271 ALA A O 1
ATOM 2186 N N . THR A 1 272 ? 5.650 -0.278 18.117 1.00 86.88 272 THR A N 1
ATOM 2187 C CA . THR A 1 272 ? 6.836 -0.547 18.945 1.00 86.88 272 THR A CA 1
ATOM 2188 C C . THR A 1 272 ? 8.064 0.180 18.407 1.00 86.88 272 THR A C 1
ATOM 2190 O O . THR A 1 272 ? 9.114 -0.431 18.198 1.00 86.88 272 THR A O 1
ATOM 2193 N N . SER A 1 273 ? 7.927 1.482 18.140 1.00 78.44 273 SER A N 1
ATOM 2194 C CA . SER A 1 273 ? 9.028 2.306 17.628 1.00 78.44 273 SER A CA 1
ATOM 2195 C C . SER A 1 273 ? 10.131 2.531 18.681 1.00 78.44 273 SER A C 1
ATOM 2197 O O . SER A 1 273 ? 11.313 2.601 18.336 1.00 78.44 273 SER A O 1
ATOM 2199 N N . SER A 1 274 ? 9.762 2.546 19.970 1.00 75.75 274 SER A N 1
ATOM 2200 C CA . SER A 1 274 ? 10.662 2.523 21.129 1.00 75.75 274 SER A CA 1
ATOM 2201 C C . SER A 1 274 ? 10.381 1.337 22.062 1.00 75.75 274 SER A C 1
ATOM 2203 O O . SER A 1 274 ? 9.272 0.803 22.107 1.00 75.75 274 SER A O 1
ATOM 2205 N N . GLU A 1 275 ? 11.363 0.966 22.894 1.00 72.31 275 GLU A N 1
ATOM 2206 C CA . GLU A 1 275 ? 11.186 -0.033 23.963 1.00 72.31 275 GLU A CA 1
ATOM 2207 C C . GLU A 1 275 ? 10.060 0.356 24.936 1.00 72.31 275 GLU A C 1
ATOM 2209 O O . GLU A 1 275 ? 9.274 -0.494 25.359 1.00 72.31 275 GLU A O 1
ATOM 2214 N N . LYS A 1 276 ? 9.938 1.654 25.251 1.00 77.25 276 LYS A N 1
ATOM 2215 C CA . LYS A 1 276 ? 8.886 2.176 26.139 1.00 77.25 276 LYS A CA 1
ATOM 2216 C C . LYS A 1 276 ? 7.489 1.988 25.547 1.00 77.25 276 LYS A C 1
ATOM 2218 O O . LYS A 1 276 ? 6.563 1.608 26.268 1.00 77.25 276 LYS A O 1
ATOM 2223 N N . ASP A 1 277 ? 7.357 2.218 24.246 1.00 78.62 277 ASP A N 1
ATOM 2224 C CA . ASP A 1 277 ? 6.088 2.099 23.525 1.00 78.62 277 ASP A CA 1
ATOM 2225 C C . ASP A 1 277 ? 5.688 0.623 23.421 1.00 78.62 277 ASP A C 1
ATOM 2227 O O . ASP A 1 277 ? 4.539 0.260 23.688 1.00 78.62 277 ASP A O 1
ATOM 2231 N N . GLY A 1 278 ? 6.677 -0.255 23.210 1.00 79.19 278 GLY A N 1
ATOM 2232 C CA . GLY A 1 278 ? 6.517 -1.705 23.302 1.00 79.19 278 GLY A CA 1
ATOM 2233 C C . GLY A 1 278 ? 5.971 -2.166 24.653 1.00 79.19 278 GLY A C 1
ATOM 2234 O O . GLY A 1 278 ? 4.957 -2.863 24.704 1.00 79.19 278 GLY A O 1
ATOM 2235 N N . GLU A 1 279 ? 6.575 -1.752 25.769 1.00 80.38 279 GLU A N 1
ATOM 2236 C CA . GLU A 1 279 ? 6.068 -2.116 27.099 1.00 80.38 279 GLU A CA 1
ATOM 2237 C C . GLU A 1 279 ? 4.635 -1.626 27.350 1.00 80.38 279 GLU A C 1
ATOM 2239 O O . GLU A 1 279 ? 3.822 -2.350 27.936 1.00 80.38 279 GLU A O 1
ATOM 2244 N N . SER A 1 280 ? 4.321 -0.399 26.925 1.00 82.50 280 SER A N 1
ATOM 2245 C CA . SER A 1 280 ? 2.982 0.188 27.036 1.00 82.50 280 SER A CA 1
ATOM 2246 C C . SER A 1 280 ? 1.949 -0.633 26.256 1.00 82.50 280 SER A C 1
ATOM 2248 O O . SER A 1 280 ? 0.907 -1.021 26.802 1.00 82.50 280 SER A O 1
ATOM 2250 N N . LEU A 1 281 ? 2.278 -0.982 25.010 1.00 83.88 281 LEU A N 1
ATOM 2251 C CA . LEU A 1 281 ? 1.446 -1.802 24.139 1.00 83.88 281 LEU A CA 1
ATOM 2252 C C . LEU A 1 281 ? 1.209 -3.193 24.737 1.00 83.88 281 LEU A C 1
ATOM 2254 O O . LEU A 1 281 ? 0.064 -3.639 24.843 1.00 83.88 281 LEU A O 1
ATOM 2258 N N . TYR A 1 282 ? 2.270 -3.874 25.177 1.00 83.56 282 TYR A N 1
ATOM 2259 C CA . TYR A 1 282 ? 2.169 -5.234 25.709 1.00 83.56 282 TYR A CA 1
ATOM 2260 C C . TYR A 1 282 ? 1.370 -5.308 27.009 1.00 83.56 282 TYR A C 1
ATOM 2262 O O . TYR A 1 282 ? 0.682 -6.309 27.233 1.00 83.56 282 TYR A O 1
ATOM 2270 N N . LYS A 1 283 ? 1.395 -4.255 27.837 1.00 82.62 283 LYS A N 1
ATOM 2271 C CA . LYS A 1 283 ? 0.545 -4.155 29.034 1.00 82.62 283 LYS A CA 1
ATOM 2272 C C . LYS A 1 283 ? -0.938 -4.043 28.674 1.00 82.62 283 LYS A C 1
ATOM 2274 O O . LYS A 1 283 ? -1.760 -4.675 29.333 1.00 82.62 283 LYS A O 1
ATOM 2279 N N . ARG A 1 284 ? -1.287 -3.281 27.631 1.00 82.69 284 ARG A N 1
ATOM 2280 C CA . ARG A 1 284 ? -2.684 -3.085 27.197 1.00 82.69 284 ARG A CA 1
ATOM 2281 C C . ARG A 1 284 ? -3.241 -4.281 26.424 1.00 82.69 284 ARG A C 1
ATOM 2283 O O . ARG A 1 284 ? -4.310 -4.781 26.757 1.00 82.69 284 ARG A O 1
ATOM 2290 N N . VAL A 1 285 ? -2.513 -4.760 25.415 1.00 83.19 285 VAL A N 1
ATOM 2291 C CA . VAL A 1 285 ? -2.988 -5.809 24.492 1.00 83.19 285 VAL A CA 1
ATOM 2292 C C . VAL A 1 285 ? -2.796 -7.214 25.066 1.00 83.19 285 VAL A C 1
ATOM 2294 O O . VAL A 1 285 ? -3.526 -8.124 24.686 1.00 83.19 285 VAL A O 1
ATOM 2297 N N . LYS A 1 286 ? -1.884 -7.387 26.034 1.00 86.06 286 LYS A N 1
ATOM 2298 C CA . LYS A 1 286 ? -1.386 -8.673 26.553 1.00 86.06 286 LYS A CA 1
ATOM 2299 C C . LYS A 1 286 ? -0.662 -9.473 25.470 1.00 86.06 286 LYS A C 1
ATOM 2301 O O . LYS A 1 286 ? -1.283 -10.145 24.652 1.00 86.06 286 LYS A O 1
ATOM 2306 N N . ILE A 1 287 ? 0.670 -9.488 25.531 1.00 85.31 287 ILE A N 1
ATOM 2307 C CA . ILE A 1 287 ? 1.537 -10.178 24.555 1.00 85.31 287 ILE A CA 1
ATOM 2308 C C . ILE A 1 287 ? 1.151 -11.647 24.291 1.00 85.31 287 ILE A C 1
ATOM 2310 O O . ILE A 1 287 ? 1.258 -12.118 23.164 1.00 85.31 287 ILE A O 1
ATOM 2314 N N . ASN A 1 288 ? 0.617 -12.356 25.291 1.00 87.94 288 ASN A N 1
ATOM 2315 C CA . ASN A 1 288 ? 0.168 -13.743 25.139 1.00 87.94 288 ASN A CA 1
ATOM 2316 C C . ASN A 1 288 ? -0.958 -13.912 24.103 1.00 87.94 288 ASN A C 1
ATOM 2318 O O . ASN A 1 288 ? -0.990 -14.940 23.431 1.00 87.94 288 ASN A O 1
ATOM 2322 N N . ARG A 1 289 ? -1.846 -12.917 23.945 1.00 92.56 289 ARG A N 1
ATOM 2323 C CA . ARG A 1 289 ? -2.904 -12.933 22.917 1.00 92.56 289 ARG A CA 1
ATOM 2324 C C . ARG A 1 289 ? -2.290 -12.868 21.521 1.00 92.56 289 ARG A C 1
ATOM 2326 O O . ARG A 1 289 ? -2.587 -13.709 20.681 1.00 92.56 289 ARG A O 1
ATOM 2333 N N . LEU A 1 290 ? -1.340 -11.951 21.319 1.00 89.06 290 LEU A N 1
ATOM 2334 C CA . LEU A 1 290 ? -0.588 -11.826 20.064 1.00 89.06 290 LEU A CA 1
ATOM 2335 C C . LEU A 1 290 ? 0.177 -13.116 19.733 1.00 89.06 290 LEU A C 1
ATOM 2337 O O . LEU A 1 290 ? 0.081 -13.618 18.619 1.00 89.06 290 LEU A O 1
ATOM 2341 N N . ILE A 1 291 ? 0.878 -13.695 20.714 1.00 88.50 291 ILE A N 1
ATOM 2342 C CA . ILE A 1 291 ? 1.594 -14.968 20.537 1.00 88.50 291 ILE A CA 1
ATOM 2343 C C . ILE A 1 291 ? 0.626 -16.095 20.160 1.00 88.50 291 ILE A C 1
ATOM 2345 O O . ILE A 1 291 ? 0.965 -16.922 19.323 1.00 88.50 291 ILE A O 1
ATOM 2349 N N . SER A 1 292 ? -0.563 -16.151 20.765 1.00 90.75 292 SER A N 1
ATOM 2350 C CA . SER A 1 292 ? -1.553 -17.184 20.448 1.00 90.75 292 SER A CA 1
ATOM 2351 C C . SER A 1 292 ? -2.109 -17.061 19.032 1.00 90.75 292 SER A C 1
ATOM 2353 O O . SER A 1 292 ? -2.411 -18.083 18.431 1.00 90.75 292 SER A O 1
ATOM 2355 N N . ILE A 1 293 ? -2.258 -15.840 18.514 1.00 89.38 293 ILE A N 1
ATOM 2356 C CA . ILE A 1 293 ? -2.757 -15.591 17.154 1.00 89.38 293 ILE A CA 1
ATOM 2357 C C . ILE A 1 293 ? -1.705 -15.952 16.096 1.00 89.38 293 ILE A C 1
ATOM 2359 O O . ILE A 1 293 ? -2.063 -16.396 15.010 1.00 89.38 293 ILE A O 1
ATOM 2363 N N . PHE A 1 294 ? -0.418 -15.754 16.398 1.00 86.62 294 PHE A N 1
ATOM 2364 C CA . PHE A 1 294 ? 0.681 -16.010 15.457 1.00 86.62 294 PHE A CA 1
ATOM 2365 C C . PHE A 1 294 ? 1.288 -17.419 15.531 1.00 86.62 294 PHE A C 1
ATOM 2367 O O . PHE A 1 294 ? 2.192 -17.717 14.750 1.00 86.62 294 PHE A O 1
ATOM 2374 N N . LYS A 1 295 ? 0.835 -18.257 16.467 1.00 85.94 295 LYS A N 1
ATOM 2375 C CA . LYS A 1 295 ? 1.179 -19.684 16.528 1.00 85.94 295 LYS A CA 1
ATOM 2376 C C . LYS A 1 295 ? 0.373 -20.484 15.515 1.00 85.94 295 LYS A C 1
ATOM 2378 O O . LYS A 1 295 ? 0.981 -21.401 14.924 1.00 85.94 295 LYS A O 1
#

Radius of gyration: 27.11 Å; chains: 1; bounding box: 95×37×66 Å